Protein AF-0000000072198554 (afdb_homodimer)

Solvent-accessible surface area (backbone atoms only — not comparable to full-atom values): 17590 Å² total; per-residue (Å²): 125,92,68,64,49,75,44,71,66,51,82,86,45,46,72,55,47,51,58,49,47,41,54,51,32,40,54,49,17,73,74,37,59,92,51,30,34,48,41,68,55,38,54,50,49,40,59,76,67,45,48,72,58,34,51,72,70,73,65,26,51,45,38,30,30,34,38,89,95,39,61,43,30,40,35,33,30,36,72,46,78,43,72,53,88,56,28,63,75,42,58,28,26,34,51,74,48,75,48,57,39,80,92,54,57,94,69,56,55,66,59,53,50,48,54,51,49,50,51,55,43,39,75,73,67,31,43,32,38,31,38,72,42,52,60,83,38,57,66,60,51,52,54,42,41,75,73,58,32,41,71,50,33,34,34,30,38,28,76,50,75,133,125,92,68,65,50,76,44,70,65,52,81,87,46,44,72,54,46,52,58,50,48,41,55,54,31,41,55,49,16,73,74,36,61,93,53,30,34,47,42,68,54,39,56,51,49,39,59,76,67,45,48,73,59,33,52,71,69,75,64,26,50,44,38,30,29,33,40,91,97,39,62,44,28,41,35,32,30,35,70,46,78,43,73,52,86,55,28,64,74,43,58,29,26,33,49,73,47,74,46,55,39,79,93,54,57,94,68,56,53,66,58,53,50,50,53,52,50,51,52,55,43,40,74,73,68,29,43,32,40,31,37,72,41,51,59,85,40,56,67,59,52,52,52,40,42,75,73,57,32,42,71,50,34,34,34,29,38,28,76,50,75,133

pLDDT: mean 95.26, std 6.45, range [51.09, 98.81]

Secondary structure (DSSP, 8-state):
----EEEE--GGGHHHHHHHHHHHHHHHHHH-TTTSPPHHHHHHHHHHTTTGGGGTSSSSEEEEEEETTEEEEEEEEEEEEE--SSS--EEEEEEEEEEE-GGGTTSSHHHHHHHHHHHHHHTTT-SEEEEEEETT-HHHHHHHHHTT-EEEEEEEEEE---/----EEEE--GGGHHHHHHHHHHHHHHHHHH-TTTSPPHHHHHHHHHHTTHHHHTTSSSSEEEEEEETTEEEEEEEEEEEEE--SSS--EEEEEEEEEEE-GGGTTSSHHHHHHHHHHHHHHTTT-SEEEEEEETT-HHHHHHHHHTT-EEEEEEEEEE---

Foldseek 3Di:
DQDKDKDQDDPVCVVLVLVQVLVVQCVVCVVPVVPGDHSVVVVVVCVVVVVVVCCPPVAKPKMFIDGDPHTFKIWIKGWDWDDDPVDHTFIAMETDDIGGHPVCPPVCRRVVRVVVVVVVVVVVPHPYYYYDDDPSCPVVVVVVVVVPDDDDDDDDDDDDDD/DQDKDKDQDDPVCVVLVLVQVLVVQCVVCVVPVVPGDHSVVVVVVCVVVVVVVCCPPVAKPKMFIDGDNHTFKIWIKGWDWDDDPVDHTFIAMETDDIGGHPVCPPVCRRVVRVVVVVVVVVVVPHPYYYYDDDPSCPVVVVVVVVVPDDDDDDDDDDDDDD

Nearest PDB structures (foldseek):
  4f0y-assembly1_B  TM=8.211E-01  e=1.856E-08  Acinetobacter haemolyticus
  1s60-assembly1_A-2  TM=7.809E-01  e=9.882E-09  Salmonella enterica subsp. enterica serovar Enteritidis
  2vbq-assembly1_A  TM=7.704E-01  e=1.272E-08  Salmonella enterica
  1s5k-assembly1_B  TM=8.282E-01  e=1.487E-07  Salmonella enterica subsp. enterica serovar Enteritidis
  3t90-assembly1_A-2  TM=7.508E-01  e=6.150E-08  Arabi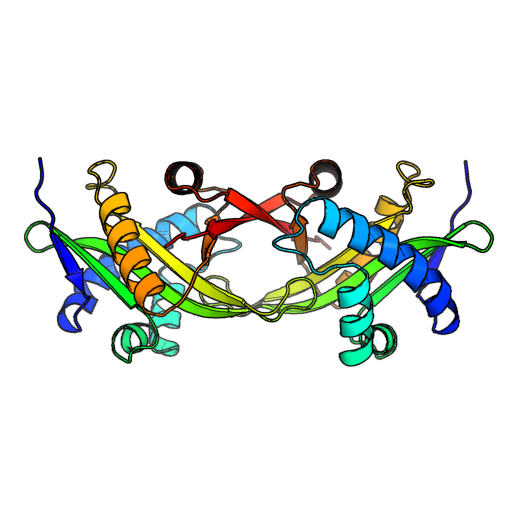dopsis thaliana

Radius of gyration: 22.06 Å; Cα contacts (8 Å, |Δi|>4): 572; chains: 2; bounding box: 47×70×51 Å

Organism: NCBI:txid1219067

Structure (mmCIF, N/CA/C/O backbone):
data_AF-0000000072198554-model_v1
#
loop_
_entity.id
_entity.type
_entity.pdbx_description
1 polymer Acetyltransferase
#
loop_
_atom_site.group_PDB
_atom_site.id
_atom_site.type_symbol
_atom_site.label_atom_id
_atom_site.label_alt_id
_atom_site.label_comp_id
_atom_site.label_asym_id
_atom_site.label_entity_id
_atom_site.label_seq_id
_atom_site.pdbx_PDB_ins_code
_atom_site.Cartn_x
_atom_site.Cartn_y
_atom_site.Cartn_z
_atom_site.occupancy
_atom_site.B_iso_or_equiv
_atom_site.auth_seq_id
_atom_site.auth_comp_id
_atom_site.auth_asym_id
_atom_site.auth_atom_id
_atom_site.pdbx_PDB_model_num
ATOM 1 N N . MET A 1 1 ? 4.523 38.469 -0.147 1 51.09 1 MET A N 1
ATOM 2 C CA . MET A 1 1 ? 4.492 37 -0.049 1 51.09 1 MET A CA 1
ATOM 3 C C . MET A 1 1 ? 4.16 36.562 1.371 1 51.09 1 MET A C 1
ATOM 5 O O . MET A 1 1 ? 4.633 37.156 2.34 1 51.09 1 MET A O 1
ATOM 9 N N . GLN A 1 2 ? 2.908 36 1.538 1 63.41 2 GLN A N 1
ATOM 10 C CA . GLN A 1 2 ? 2.541 35.75 2.928 1 63.41 2 GLN A CA 1
ATOM 11 C C . GLN A 1 2 ? 3.623 34.938 3.648 1 63.41 2 GLN A C 1
ATOM 13 O O . GLN A 1 2 ? 4.195 34 3.082 1 63.41 2 GLN A O 1
ATOM 18 N N . GLN A 1 3 ? 4.027 35.469 4.715 1 87.88 3 GLN A N 1
ATOM 19 C CA . GLN A 1 3 ? 5.156 34.969 5.477 1 87.88 3 GLN A CA 1
ATOM 20 C C . GLN A 1 3 ? 4.73 33.781 6.348 1 87.88 3 GLN A C 1
ATOM 22 O O . GLN A 1 3 ? 3.652 33.781 6.941 1 87.88 3 GLN A O 1
ATOM 27 N N . PHE A 1 4 ? 5.148 32.688 6.203 1 95.12 4 PHE A N 1
ATOM 28 C CA . PHE A 1 4 ? 4.953 31.562 7.102 1 95.12 4 PHE A CA 1
ATOM 29 C C . PHE A 1 4 ? 6.277 31.109 7.715 1 95.12 4 PHE A C 1
ATOM 31 O O . PHE A 1 4 ? 7.348 31.469 7.223 1 95.12 4 PHE A O 1
ATOM 38 N N . HIS A 1 5 ? 6.168 30.547 8.891 1 96.12 5 HIS A N 1
ATOM 39 C CA . HIS A 1 5 ? 7.34 29.906 9.5 1 96.12 5 HIS A CA 1
ATOM 40 C C . HIS A 1 5 ? 7.043 28.469 9.898 1 96.12 5 HIS A C 1
ATOM 42 O O . HIS A 1 5 ? 5.906 28.141 10.242 1 96.12 5 HIS A O 1
ATOM 48 N N . ILE A 1 6 ? 8.039 27.609 9.789 1 97.81 6 ILE A N 1
ATOM 49 C CA . ILE A 1 6 ? 7.906 26.188 10.117 1 97.81 6 ILE A CA 1
ATOM 50 C C . ILE A 1 6 ? 8.547 25.906 11.477 1 97.81 6 ILE A C 1
ATOM 52 O O . ILE A 1 6 ? 9.664 26.359 11.742 1 97.81 6 ILE A O 1
ATOM 56 N N . ARG A 1 7 ? 7.863 25.172 12.273 1 97.38 7 ARG A N 1
ATOM 57 C CA . ARG A 1 7 ? 8.43 24.75 13.555 1 97.38 7 ARG A CA 1
ATOM 58 C C . ARG A 1 7 ? 7.832 23.438 14.016 1 97.38 7 ARG A C 1
ATOM 60 O O . ARG A 1 7 ? 6.875 22.938 13.422 1 97.38 7 ARG A O 1
ATOM 67 N N . ARG A 1 8 ? 8.398 22.906 15.086 1 97.19 8 ARG A N 1
ATOM 68 C CA . ARG A 1 8 ? 7.863 21.688 15.695 1 97.19 8 ARG A CA 1
ATOM 69 C C . ARG A 1 8 ? 6.496 21.938 16.328 1 97.19 8 ARG A C 1
ATOM 71 O O . ARG A 1 8 ? 6.246 23.016 16.875 1 97.19 8 ARG A O 1
ATOM 78 N N . LEU A 1 9 ? 5.684 21 16.219 1 97.44 9 LEU A N 1
ATOM 79 C CA . LEU A 1 9 ? 4.363 21.016 16.844 1 97.44 9 LEU A CA 1
ATOM 80 C C . LEU A 1 9 ? 4.484 21.016 18.359 1 97.44 9 LEU A C 1
ATOM 82 O O . LEU A 1 9 ? 5.316 20.297 18.922 1 97.44 9 LEU A O 1
ATOM 86 N N . ARG A 1 10 ? 3.689 21.875 19.031 1 96.06 10 ARG A N 1
ATOM 87 C CA . ARG A 1 10 ? 3.564 21.891 20.484 1 96.06 10 ARG A CA 1
ATOM 88 C C . ARG A 1 10 ? 2.16 21.484 20.922 1 96.06 10 ARG A C 1
ATOM 90 O O . ARG A 1 10 ? 1.223 21.516 20.125 1 96.06 10 ARG A O 1
ATOM 97 N N . GLU A 1 11 ? 2.055 21.094 22.188 1 96.56 11 GLU A N 1
ATOM 98 C CA . GLU A 1 11 ? 0.762 20.656 22.703 1 96.56 11 GLU A CA 1
ATOM 99 C C . GLU A 1 11 ? -0.302 21.734 22.531 1 96.56 11 GLU A C 1
ATOM 101 O O . GLU A 1 11 ? -1.457 21.438 22.219 1 96.56 11 GLU A O 1
ATOM 106 N N . GLU A 1 12 ? 0.054 22.953 22.703 1 96.19 12 GLU A N 1
ATOM 107 C CA . GLU A 1 12 ? -0.882 24.062 22.641 1 96.19 12 GLU A CA 1
ATOM 108 C C . GLU A 1 12 ? -1.403 24.281 21.234 1 96.19 12 GLU A C 1
ATOM 110 O O . GLU A 1 12 ? -2.385 25 21.031 1 96.19 12 GLU A O 1
ATOM 115 N N . ASP A 1 13 ? -0.763 23.672 20.25 1 97.31 13 ASP A N 1
ATOM 116 C CA . ASP A 1 13 ? -1.139 23.844 18.844 1 97.31 13 ASP A CA 1
ATOM 117 C C . ASP A 1 13 ? -2.281 22.906 18.469 1 97.31 13 ASP A C 1
ATOM 119 O O . ASP A 1 13 ? -2.9 23.078 17.406 1 97.31 13 ASP A O 1
ATOM 123 N N . ILE A 1 14 ? -2.623 21.969 19.297 1 97.31 14 ILE A N 1
ATOM 124 C CA . ILE A 1 14 ? -3.447 20.828 18.922 1 97.31 14 ILE A CA 1
ATOM 125 C C . ILE A 1 14 ? -4.848 21.297 18.547 1 97.31 14 ILE A C 1
ATOM 127 O O . ILE A 1 14 ? -5.41 20.859 17.531 1 97.31 14 ILE A O 1
ATOM 131 N N . PRO A 1 15 ? -5.41 22.266 19.297 1 96.31 15 PRO A N 1
ATOM 132 C CA . PRO A 1 15 ? -6.754 22.688 18.906 1 96.31 15 PRO A CA 1
ATOM 133 C C . PRO A 1 15 ? -6.801 23.281 17.5 1 96.31 15 PRO A C 1
ATOM 135 O O . PRO A 1 15 ? -7.73 23 16.734 1 96.31 15 PRO A O 1
ATOM 138 N N . LEU A 1 16 ? -5.855 24.078 17.141 1 96.94 16 LEU A N 1
ATOM 139 C CA . LEU A 1 16 ? -5.812 24.672 15.805 1 96.94 16 LEU A CA 1
ATOM 140 C C . LEU A 1 16 ? -5.469 23.609 14.758 1 96.94 16 LEU A C 1
ATOM 142 O O . LEU A 1 16 ? -5.969 23.672 13.633 1 96.94 16 LEU A O 1
ATOM 146 N N . LEU A 1 17 ? -4.613 22.672 15.109 1 97.88 17 LEU A N 1
ATOM 147 C CA . LEU A 1 17 ? -4.266 21.594 14.195 1 97.88 17 LEU A CA 1
ATOM 148 C C . LEU A 1 17 ? -5.496 20.766 13.836 1 97.88 17 LEU A C 1
ATOM 150 O O . LEU A 1 17 ? -5.676 20.391 12.672 1 97.88 17 LEU A O 1
ATOM 154 N N . LYS A 1 18 ? -6.324 20.516 14.836 1 97.38 18 LYS A N 1
ATOM 155 C CA . LYS A 1 18 ? -7.523 19.719 14.617 1 97.38 18 LYS A CA 1
ATOM 156 C C . LYS A 1 18 ? -8.406 20.328 13.539 1 97.38 18 LYS A C 1
ATOM 158 O O . LYS A 1 18 ? -9.008 19.609 12.734 1 97.38 18 LYS A O 1
ATOM 163 N N . LEU A 1 19 ? -8.438 21.609 13.484 1 96.31 19 LEU A N 1
ATOM 164 C CA . LEU A 1 19 ? -9.234 22.297 12.461 1 96.31 19 LEU A CA 1
ATOM 165 C C . LEU A 1 19 ? -8.672 22.016 11.07 1 96.31 19 LEU A C 1
ATOM 167 O O . LEU A 1 19 ? -9.43 21.781 10.125 1 96.31 19 LEU A O 1
ATOM 171 N N . LEU A 1 20 ? -7.422 22.078 10.945 1 97.81 20 LEU A N 1
ATOM 172 C CA . LEU A 1 20 ? -6.766 21.797 9.672 1 97.81 20 LEU A CA 1
ATOM 173 C C . LEU A 1 20 ? -6.953 20.344 9.258 1 97.81 20 LEU A C 1
ATOM 175 O O . LEU A 1 20 ? -7.164 20.047 8.078 1 97.81 20 LEU A O 1
ATOM 179 N N . LEU A 1 21 ? -6.926 19.422 10.211 1 97.88 21 LEU A N 1
ATOM 180 C CA . LEU A 1 21 ? -7.074 18 9.93 1 97.88 21 LEU A CA 1
ATOM 181 C C . LEU A 1 21 ? -8.484 17.688 9.445 1 97.88 21 LEU A C 1
ATOM 183 O O . LEU A 1 21 ? -8.68 16.766 8.648 1 97.88 21 LEU A O 1
ATOM 187 N N . VAL A 1 22 ? -9.43 18.484 9.891 1 97.5 22 VAL A N 1
ATOM 188 C CA . VAL A 1 22 ? -10.797 18.328 9.398 1 97.5 22 VAL A CA 1
ATOM 189 C C . VAL A 1 22 ? -10.844 18.594 7.898 1 97.5 22 VAL A C 1
ATOM 191 O O . VAL A 1 22 ? -11.539 17.906 7.156 1 97.5 22 VAL A O 1
ATOM 194 N N . GLU A 1 23 ? -10.102 19.562 7.477 1 96.81 23 GLU A N 1
ATOM 195 C CA . GLU A 1 23 ? -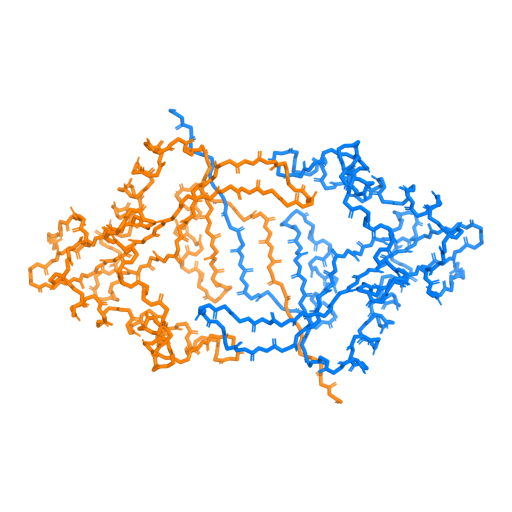10.031 19.859 6.047 1 96.81 23 GLU A CA 1
ATOM 196 C C . GLU A 1 23 ? -9.445 18.672 5.27 1 96.81 23 GLU A C 1
ATOM 198 O O . GLU A 1 23 ? -9.977 18.297 4.227 1 96.81 23 GLU A O 1
ATOM 203 N N . LEU A 1 24 ? -8.391 18.141 5.773 1 97.19 24 LEU A N 1
ATOM 204 C CA . LEU A 1 24 ? -7.738 16.984 5.152 1 97.19 24 LEU A CA 1
ATOM 205 C C . LEU A 1 24 ? -8.695 15.805 5.07 1 97.19 24 LEU A C 1
ATOM 207 O O . LEU A 1 24 ? -8.883 15.227 3.996 1 97.19 24 LEU A O 1
ATOM 211 N N . ASP A 1 25 ? -9.297 15.5 6.195 1 97.88 25 ASP A N 1
ATOM 212 C CA . ASP A 1 25 ? -10.203 14.352 6.293 1 97.88 25 ASP A CA 1
ATOM 213 C C . ASP A 1 25 ? -11.422 14.531 5.391 1 97.88 25 ASP A C 1
ATOM 215 O O . ASP A 1 25 ? -11.891 13.578 4.777 1 97.88 25 ASP A O 1
ATOM 219 N N . THR A 1 26 ? -11.914 15.766 5.328 1 97.81 26 THR A N 1
ATOM 220 C CA . THR A 1 26 ? -13.078 16.062 4.5 1 97.81 26 THR A CA 1
ATOM 221 C C . THR A 1 26 ? -12.766 15.844 3.025 1 97.81 26 THR A C 1
ATOM 223 O O . THR A 1 26 ? -13.555 15.227 2.305 1 97.81 26 THR A O 1
ATOM 226 N N . SER A 1 27 ? -11.656 16.328 2.615 1 96.5 27 SER A N 1
ATOM 227 C CA . SER A 1 27 ? -11.266 16.172 1.22 1 96.5 27 SER A CA 1
ATOM 228 C C . SER A 1 27 ? -11.117 14.695 0.857 1 96.5 27 SER A C 1
ATOM 230 O O . SER A 1 27 ? -11.562 14.266 -0.208 1 96.5 27 SER A O 1
ATOM 232 N N . HIS A 1 28 ? -10.5 13.875 1.706 1 97.38 28 HIS A N 1
ATOM 233 C CA . HIS A 1 28 ? -10.336 12.438 1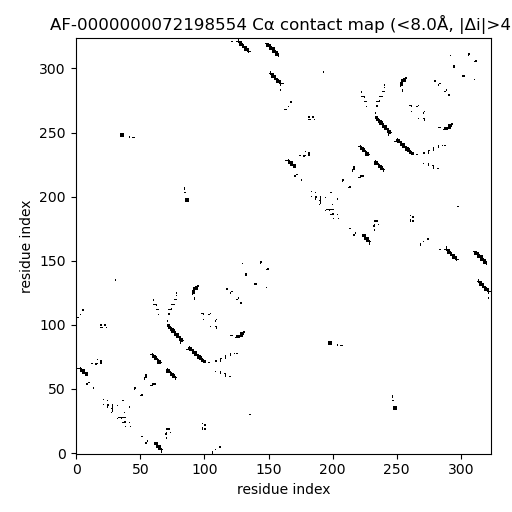.482 1 97.38 28 HIS A CA 1
ATOM 234 C C . HIS A 1 28 ? -11.688 11.742 1.408 1 97.38 28 HIS A C 1
ATOM 236 O O . HIS A 1 28 ? -11.945 10.977 0.477 1 97.38 28 HIS A O 1
ATOM 242 N N . TYR A 1 29 ? -12.523 12.039 2.367 1 97.5 29 TYR A N 1
ATOM 243 C CA . TYR A 1 29 ? -13.828 11.391 2.461 1 97.5 29 TYR A CA 1
ATOM 244 C C . TYR A 1 29 ? -14.695 11.734 1.258 1 97.5 29 TYR A C 1
ATOM 246 O O . TYR A 1 29 ? -15.367 10.859 0.701 1 97.5 29 TYR A O 1
ATOM 254 N N . GLN A 1 30 ? -14.688 13.023 0.888 1 97.5 30 GLN A N 1
ATOM 255 C CA . GLN A 1 30 ? -15.484 13.453 -0.257 1 97.5 30 GLN A CA 1
ATOM 256 C C . GLN A 1 30 ? -15.016 12.773 -1.539 1 97.5 30 GLN A C 1
ATOM 258 O O . GLN A 1 30 ? -15.828 12.422 -2.395 1 97.5 30 GLN A O 1
ATOM 263 N N . ALA A 1 31 ? -13.781 12.578 -1.657 1 96.88 31 ALA A N 1
ATOM 264 C CA . ALA A 1 31 ? -13.219 11.977 -2.867 1 96.88 31 ALA A CA 1
ATOM 265 C C . ALA A 1 31 ? -13.5 10.477 -2.912 1 96.88 31 ALA A C 1
ATOM 267 O O . ALA A 1 31 ? -13.758 9.922 -3.98 1 96.88 31 ALA A O 1
ATOM 268 N N . GLU A 1 32 ? -13.391 9.758 -1.736 1 96.06 32 GLU A N 1
ATOM 269 C CA . GLU A 1 32 ? -13.555 8.312 -1.672 1 96.06 32 GLU A CA 1
ATOM 270 C C . GLU A 1 32 ? -14.281 7.891 -0.399 1 96.06 32 GLU A C 1
ATOM 272 O O . GLU A 1 32 ? -13.68 7.285 0.494 1 96.06 32 GLU A O 1
ATOM 277 N N . PRO A 1 33 ? -15.578 8.094 -0.315 1 94.44 33 PRO A N 1
ATOM 278 C CA . PRO A 1 33 ? -16.312 7.867 0.931 1 94.44 33 PRO A CA 1
ATOM 279 C C . PRO A 1 33 ? -16.391 6.387 1.302 1 94.44 33 PRO A C 1
ATOM 281 O O . PRO A 1 33 ? -16.641 6.051 2.461 1 94.44 33 PRO A O 1
ATOM 284 N N . ASP A 1 34 ? -16.203 5.492 0.277 1 89.56 34 ASP A N 1
ATOM 285 C CA . ASP A 1 34 ? -16.281 4.062 0.559 1 89.56 34 ASP A CA 1
ATOM 286 C C . ASP A 1 34 ? -14.961 3.541 1.127 1 89.56 34 ASP A C 1
ATOM 288 O O . ASP A 1 34 ? -14.883 2.404 1.597 1 89.56 34 ASP A O 1
ATOM 292 N N . PHE A 1 35 ? -13.945 4.375 1.086 1 92.69 35 PHE A N 1
ATOM 293 C CA . PHE A 1 35 ? -12.617 3.943 1.521 1 92.69 35 PHE A CA 1
ATOM 294 C C . PHE A 1 35 ? -12.188 4.699 2.771 1 92.69 35 PHE A C 1
ATOM 296 O O . PHE A 1 35 ? -11.703 4.098 3.73 1 92.69 35 PHE A O 1
ATOM 303 N N . TYR A 1 36 ? -12.391 5.953 2.826 1 95.75 36 TYR A N 1
ATOM 304 C CA . TYR A 1 36 ? -11.93 6.789 3.926 1 95.75 36 TYR A CA 1
ATOM 305 C C . TYR A 1 36 ? -13.023 6.977 4.969 1 95.75 36 TYR A C 1
ATOM 307 O O . TYR A 1 36 ? -14.195 7.133 4.625 1 95.75 36 TYR A O 1
ATOM 315 N N . ARG A 1 37 ? -12.602 7.117 6.199 1 96.38 37 ARG A N 1
ATOM 316 C CA . ARG A 1 37 ? -13.484 7.488 7.297 1 96.38 37 ARG A CA 1
ATOM 317 C C . ARG A 1 37 ? -13.969 8.93 7.148 1 96.38 37 ARG A C 1
ATOM 319 O O . ARG A 1 37 ? -13.25 9.781 6.621 1 96.38 37 ARG A O 1
ATOM 326 N N . SER A 1 38 ? -15.188 9.156 7.672 1 97.12 38 SER A N 1
ATOM 327 C CA . SER A 1 38 ? -15.664 10.531 7.746 1 97.12 38 SER A CA 1
ATOM 328 C C . SER A 1 38 ? -14.805 11.367 8.688 1 97.12 38 SER A C 1
ATOM 330 O O . SER A 1 38 ? -14.102 10.82 9.539 1 97.12 38 SER A O 1
ATOM 332 N N . PRO A 1 39 ? -14.867 12.727 8.531 1 97.69 39 PRO A N 1
ATOM 333 C CA . PRO A 1 39 ? -14.117 13.578 9.453 1 97.69 39 PRO A CA 1
ATOM 334 C C . PRO A 1 39 ? -14.469 13.32 10.914 1 97.69 39 PRO A C 1
ATOM 336 O O . PRO A 1 39 ? -13.594 13.352 11.781 1 97.69 39 PRO A O 1
ATOM 339 N N . GLN A 1 40 ? -15.727 13.078 11.156 1 97.5 40 GLN A N 1
ATOM 340 C CA . GLN A 1 40 ? -16.156 12.781 12.516 1 97.5 40 GLN A CA 1
ATOM 341 C C . GLN A 1 40 ? -15.516 11.484 13.023 1 97.5 40 GLN A C 1
ATOM 343 O O . GLN A 1 40 ? -15 11.438 14.141 1 97.5 40 GLN A O 1
ATOM 348 N N . GLU A 1 41 ? -15.57 10.445 12.227 1 96.81 41 GLU A N 1
ATOM 349 C CA . GLU A 1 41 ? -14.969 9.164 12.602 1 96.81 41 GLU A CA 1
ATOM 350 C C . GLU A 1 41 ? -13.461 9.305 12.797 1 96.81 41 GLU A C 1
ATOM 352 O O . GLU A 1 41 ? -12.883 8.68 13.688 1 96.81 41 GLU A O 1
ATOM 357 N N . MET A 1 42 ? -12.82 10.086 11.953 1 97.69 42 MET A N 1
ATOM 358 C CA . MET A 1 42 ? -11.383 10.305 12.062 1 97.69 42 MET A CA 1
ATOM 359 C C . MET A 1 42 ? -11.039 10.984 13.391 1 97.69 42 MET A C 1
ATOM 361 O O . MET A 1 42 ? -10.07 10.609 14.047 1 97.69 42 MET A O 1
ATOM 365 N N . ALA A 1 43 ? -11.812 12.016 13.727 1 97.19 43 ALA A N 1
ATOM 366 C CA . ALA A 1 43 ? -11.602 12.695 15 1 97.19 43 ALA A CA 1
ATOM 367 C C . ALA A 1 43 ? -11.703 11.711 16.156 1 97.19 43 ALA A C 1
ATOM 369 O O . ALA A 1 43 ? -10.875 11.734 17.078 1 97.19 43 ALA A O 1
ATOM 370 N N . GLU A 1 44 ? -12.656 10.812 16.078 1 96.12 44 GLU A N 1
ATOM 371 C CA . GLU A 1 44 ? -12.883 9.828 17.141 1 96.12 44 GLU A CA 1
ATOM 372 C C . GLU A 1 44 ? -11.719 8.836 17.219 1 96.12 44 GLU A C 1
ATOM 374 O O . GLU A 1 44 ? -11.266 8.508 18.312 1 96.12 44 GLU A O 1
ATOM 379 N N . ILE A 1 45 ? -11.258 8.383 16.109 1 95.62 45 ILE A N 1
ATOM 380 C CA . ILE A 1 45 ? -10.195 7.387 16.094 1 95.62 45 ILE A CA 1
ATOM 381 C C . ILE A 1 45 ? -8.883 8.016 16.562 1 95.62 45 ILE A C 1
ATOM 383 O O . ILE A 1 45 ? -8.086 7.375 17.25 1 95.62 45 ILE A O 1
ATOM 387 N N . ARG A 1 46 ? -8.602 9.266 16.156 1 96.19 46 ARG A N 1
ATOM 388 C CA . ARG A 1 46 ? -7.395 9.945 16.609 1 96.19 46 ARG A CA 1
ATOM 389 C C . ARG A 1 46 ? -7.379 10.078 18.125 1 96.19 46 ARG A C 1
ATOM 391 O O . ARG A 1 46 ? -6.336 9.922 18.766 1 96.19 46 ARG A O 1
ATOM 398 N N . ASP A 1 47 ? -8.539 10.383 18.672 1 95.19 47 ASP A N 1
ATOM 399 C CA . ASP A 1 47 ? -8.648 10.508 20.125 1 95.19 47 ASP A CA 1
ATOM 400 C C . ASP A 1 47 ? -8.492 9.141 20.797 1 95.19 47 ASP A C 1
ATOM 402 O O . ASP A 1 47 ? -7.707 8.992 21.734 1 95.19 47 ASP A O 1
ATOM 406 N N . SER A 1 48 ? -9.203 8.148 20.312 1 94.88 48 SER A N 1
ATOM 407 C CA . SER A 1 48 ? -9.234 6.832 20.938 1 94.88 48 SER A CA 1
ATOM 408 C C . SER A 1 48 ? -7.871 6.148 20.859 1 94.88 48 SER A C 1
ATOM 410 O O . SER A 1 48 ? -7.492 5.387 21.75 1 94.88 48 SER A O 1
ATOM 412 N N . ARG A 1 49 ? -7.105 6.426 19.875 1 94.06 49 ARG A N 1
ATOM 413 C CA . ARG A 1 49 ? -5.805 5.789 19.688 1 94.06 49 ARG A CA 1
ATOM 414 C C . ARG A 1 49 ? -4.68 6.695 20.188 1 94.06 49 ARG A C 1
ATOM 416 O O . ARG A 1 49 ? -3.5 6.402 19.969 1 94.06 49 ARG A O 1
ATOM 423 N N . ASN A 1 50 ? -4.957 7.816 20.75 1 95.25 50 ASN A N 1
ATOM 424 C CA . ASN A 1 50 ? -4.016 8.766 21.344 1 95.25 50 ASN A CA 1
ATOM 425 C C . ASN A 1 50 ? -2.965 9.211 20.344 1 95.25 50 ASN A C 1
ATOM 427 O O . ASN A 1 50 ? -1.771 9.227 20.641 1 95.25 50 ASN A O 1
ATOM 431 N N . ILE A 1 51 ? -3.445 9.516 19.172 1 94.94 51 ILE A N 1
ATOM 432 C CA . ILE A 1 51 ? -2.533 9.852 18.078 1 94.94 51 ILE A CA 1
ATOM 433 C C . ILE A 1 51 ? -1.769 11.125 18.422 1 94.94 51 ILE A C 1
ATOM 435 O O . ILE A 1 51 ? -0.563 11.219 18.172 1 94.94 51 ILE A O 1
ATOM 439 N N . PHE A 1 52 ? -2.391 12.102 18.984 1 96.62 52 PHE A N 1
ATOM 440 C CA . PHE A 1 52 ? -1.764 13.398 19.25 1 96.62 52 PHE A CA 1
ATOM 441 C C . PHE A 1 52 ? -0.654 13.258 20.281 1 96.62 52 PHE A C 1
ATOM 443 O O . PHE A 1 52 ? 0.354 13.969 20.219 1 96.62 52 PHE A O 1
ATOM 450 N N . GLU A 1 53 ? -0.771 12.367 21.188 1 96.38 53 GLU A N 1
ATOM 451 C CA . GLU A 1 53 ? 0.267 12.133 22.188 1 96.38 53 GLU A CA 1
ATOM 452 C C . GLU A 1 53 ? 1.544 11.602 21.547 1 96.38 53 GLU A C 1
ATOM 454 O O . GLU A 1 53 ? 2.646 11.852 22.031 1 96.38 53 GLU A O 1
ATOM 459 N N . LYS A 1 54 ? 1.402 10.93 20.453 1 96.25 54 LYS A N 1
ATOM 460 C CA . LYS A 1 54 ? 2.531 10.312 19.75 1 96.25 54 LYS A CA 1
ATOM 461 C C . LYS A 1 54 ? 3.418 11.367 19.109 1 96.25 54 LYS A C 1
ATOM 463 O O . LYS A 1 54 ? 4.57 11.094 18.766 1 96.25 54 LYS A O 1
ATOM 468 N N . TYR A 1 55 ? 2.863 12.539 18.922 1 96.44 55 TYR A N 1
ATOM 469 C CA . TYR A 1 55 ? 3.654 13.625 18.344 1 96.44 55 TYR A CA 1
ATOM 470 C C . TYR A 1 55 ? 4.668 14.141 19.359 1 96.44 55 TYR A C 1
ATOM 472 O O . TYR A 1 55 ? 5.602 14.867 19 1 96.44 55 TYR A O 1
ATOM 480 N N . PHE A 1 56 ? 4.492 13.758 20.609 1 96.12 56 PHE A N 1
ATOM 481 C CA . PHE A 1 56 ? 5.281 14.398 21.641 1 96.12 56 PHE A CA 1
ATOM 482 C C . PHE A 1 56 ? 6.137 13.383 22.391 1 96.12 56 PHE A C 1
ATOM 484 O O . PHE A 1 56 ? 6.977 13.75 23.203 1 96.12 56 PHE A O 1
ATOM 491 N N . ASP A 1 57 ? 5.961 12.172 22.094 1 94.56 57 ASP A N 1
ATOM 492 C CA . ASP A 1 57 ? 6.699 11.156 22.844 1 94.56 57 ASP A CA 1
ATOM 493 C C . ASP A 1 57 ? 7.855 10.602 22.016 1 94.56 57 ASP A C 1
ATOM 495 O O . ASP A 1 57 ? 8.484 9.609 22.406 1 94.56 57 ASP A O 1
ATOM 499 N N . GLY A 1 58 ? 8.125 11.18 20.891 1 91.06 58 GLY A N 1
ATOM 500 C CA . GLY A 1 58 ? 9.25 10.766 20.062 1 91.06 58 GLY A CA 1
ATOM 501 C C . GLY A 1 58 ? 8.883 9.719 19.031 1 91.06 58 GLY A C 1
ATOM 502 O O . GLY A 1 58 ? 9.695 9.375 18.172 1 91.06 58 GLY A O 1
ATOM 503 N N . SER A 1 59 ? 7.684 9.242 19.016 1 94.12 59 SER A N 1
ATOM 504 C CA . SER A 1 59 ? 7.246 8.188 18.109 1 94.12 59 SER A CA 1
ATOM 505 C C . SER A 1 59 ? 6.996 8.734 16.719 1 94.12 59 SER A C 1
ATOM 507 O O . SER A 1 59 ? 7.207 8.031 15.727 1 94.12 59 SER A O 1
ATOM 509 N N . ILE A 1 60 ? 6.516 9.898 16.688 1 96.88 60 ILE A N 1
ATOM 510 C CA . ILE A 1 60 ? 6.176 10.516 15.414 1 96.88 60 ILE A CA 1
ATOM 511 C C . ILE A 1 60 ? 6.789 11.906 15.336 1 96.88 60 ILE A C 1
ATOM 513 O O . ILE A 1 60 ? 6.691 12.695 16.281 1 96.88 60 ILE A O 1
ATOM 517 N N . THR A 1 61 ? 7.453 12.172 14.281 1 97.06 61 THR A N 1
ATOM 518 C CA . THR A 1 61 ? 7.969 13.508 13.992 1 97.06 61 THR A CA 1
ATOM 519 C C . THR A 1 61 ? 6.883 14.383 13.375 1 97.06 61 THR A C 1
ATOM 521 O O . THR A 1 61 ? 6.184 13.961 12.453 1 97.06 61 THR A O 1
ATOM 524 N N . ALA A 1 62 ? 6.711 15.586 13.883 1 98.38 62 ALA A N 1
ATOM 525 C CA . ALA A 1 62 ? 5.645 16.453 13.391 1 98.38 62 ALA A CA 1
ATOM 526 C C . ALA A 1 62 ? 6.09 17.906 13.344 1 98.38 62 ALA A C 1
ATOM 528 O O . ALA A 1 62 ? 6.738 18.391 14.273 1 98.38 62 ALA A O 1
ATOM 529 N N . PHE A 1 63 ? 5.773 18.594 12.234 1 98.5 63 PHE A N 1
ATOM 530 C CA . PHE A 1 63 ? 6.016 20.016 12.047 1 98.5 63 PHE A CA 1
ATOM 531 C C . PHE A 1 63 ? 4.754 20.734 11.578 1 98.5 63 PHE A C 1
ATOM 533 O O . PHE A 1 63 ? 3.893 20.125 10.945 1 98.5 63 PHE A O 1
ATOM 540 N N . ILE A 1 64 ? 4.668 22.031 11.906 1 98.62 64 ILE A N 1
ATOM 541 C CA . ILE A 1 64 ? 3.564 22.859 11.438 1 98.62 64 ILE A CA 1
ATOM 542 C C . ILE A 1 64 ? 4.113 24.125 10.758 1 98.62 64 ILE A C 1
ATOM 544 O O . ILE A 1 64 ? 5.238 24.531 11.031 1 98.62 64 ILE A O 1
ATOM 548 N N . ALA A 1 65 ? 3.354 24.594 9.812 1 98.5 65 ALA A N 1
ATOM 549 C CA . ALA A 1 65 ? 3.533 25.938 9.258 1 98.5 65 ALA A CA 1
ATOM 550 C C . ALA A 1 65 ? 2.551 26.922 9.875 1 98.5 65 ALA A C 1
ATOM 552 O O . ALA A 1 65 ? 1.341 26.688 9.883 1 98.5 65 ALA A O 1
ATOM 553 N N . CYS A 1 66 ? 3.115 28 10.359 1 97.25 66 CYS A N 1
ATOM 554 C CA . CYS A 1 66 ? 2.297 29.031 10.992 1 97.25 66 CYS A CA 1
ATOM 555 C C . CYS A 1 66 ? 2.299 30.312 10.172 1 97.25 66 CYS A C 1
ATOM 557 O O . CYS A 1 66 ? 3.342 30.734 9.664 1 97.25 66 CYS A O 1
ATOM 559 N N . SER A 1 67 ? 1.195 30.797 9.969 1 94.81 67 SER A N 1
ATOM 560 C CA . SER A 1 67 ? 0.987 32.125 9.383 1 94.81 67 SER A CA 1
ATOM 561 C C . SER A 1 67 ? 0.059 32.969 10.242 1 94.81 67 SER A C 1
ATOM 563 O O . SER A 1 67 ? -1.109 32.625 10.43 1 94.81 67 SER A O 1
ATOM 565 N N . ASN A 1 68 ? 0.661 34.094 10.75 1 87.25 68 ASN A N 1
ATOM 566 C CA . ASN A 1 68 ? -0.061 34.875 11.727 1 87.25 68 ASN A CA 1
ATOM 567 C C . ASN A 1 68 ? -0.502 34.031 12.922 1 87.25 68 ASN A C 1
ATOM 569 O O . ASN A 1 68 ? 0.323 33.406 13.57 1 87.25 68 ASN A O 1
ATOM 573 N N . ARG A 1 69 ? -1.705 33.812 13.312 1 85.44 69 ARG A N 1
ATOM 574 C CA . ARG A 1 69 ? -2.145 33.062 14.484 1 85.44 69 ARG A CA 1
ATOM 575 C C . ARG A 1 69 ? -2.803 31.75 14.07 1 85.44 69 ARG A C 1
ATOM 577 O O . ARG A 1 69 ? -3.416 31.078 14.898 1 85.44 69 ARG A O 1
ATOM 584 N N . ASN A 1 70 ? -2.432 31.438 12.82 1 93.75 70 ASN A N 1
ATOM 585 C CA . ASN A 1 70 ? -3.092 30.234 12.32 1 93.75 70 ASN A CA 1
ATOM 586 C C . ASN A 1 70 ? -2.08 29.156 11.953 1 93.75 70 ASN A C 1
ATOM 588 O O . ASN A 1 70 ? -0.925 29.453 11.648 1 93.75 70 ASN A O 1
ATOM 592 N N . ILE A 1 71 ? -2.494 27.938 12.086 1 97.75 71 ILE A N 1
ATOM 593 C CA . ILE A 1 71 ? -1.765 26.812 11.516 1 97.75 71 ILE A CA 1
ATOM 594 C C . ILE A 1 71 ? -2.252 26.562 10.086 1 97.75 71 ILE A C 1
ATOM 596 O O . ILE A 1 71 ? -3.42 26.234 9.875 1 97.75 71 ILE A O 1
ATOM 600 N N . VAL A 1 72 ? -1.343 26.688 9.148 1 98.06 72 VAL A N 1
ATOM 601 C CA . VAL A 1 72 ? -1.771 26.656 7.754 1 98.06 72 VAL A CA 1
ATOM 602 C C . VAL A 1 72 ? -1.137 25.453 7.051 1 98.06 72 VAL A C 1
ATOM 604 O O . VAL A 1 72 ? -1.393 25.219 5.867 1 98.06 72 VAL A O 1
ATOM 607 N N . GLY A 1 73 ? -0.35 24.688 7.723 1 98.69 73 GLY A N 1
ATOM 608 C CA . GLY A 1 73 ? 0.266 23.469 7.207 1 98.69 73 GLY A CA 1
ATOM 609 C C . GLY A 1 73 ? 0.695 22.5 8.297 1 98.69 73 GLY A C 1
ATOM 610 O O . GLY A 1 73 ? 0.951 22.922 9.43 1 98.69 73 GLY A O 1
ATOM 611 N N . PHE A 1 74 ? 0.717 21.297 7.953 1 98.81 74 PHE A N 1
ATOM 612 C CA . PHE A 1 74 ? 1.084 20.234 8.891 1 98.81 74 PHE A CA 1
ATOM 613 C C . PHE A 1 74 ? 1.698 19.062 8.148 1 98.81 74 PHE A C 1
ATOM 615 O O . PHE A 1 74 ? 1.283 18.734 7.035 1 98.81 74 PHE A O 1
ATOM 622 N N . ILE A 1 75 ? 2.719 18.438 8.75 1 98.81 75 ILE A N 1
ATOM 623 C CA . ILE A 1 75 ? 3.322 17.203 8.234 1 98.81 75 ILE A CA 1
ATOM 624 C C . ILE A 1 75 ? 3.766 16.312 9.391 1 98.81 75 ILE A C 1
ATOM 626 O O . ILE A 1 75 ? 4.172 16.812 10.445 1 98.81 75 ILE A O 1
ATOM 630 N N . SER A 1 76 ? 3.623 15.094 9.211 1 98.5 76 SER A N 1
ATOM 631 C CA . SER A 1 76 ? 4.145 14.141 10.18 1 98.5 76 SER A CA 1
ATOM 632 C C . SER A 1 76 ? 4.781 12.938 9.484 1 98.5 76 SER A C 1
ATOM 634 O O . SER A 1 76 ? 4.5 12.672 8.32 1 98.5 76 SER A O 1
ATOM 636 N N . GLY A 1 77 ? 5.656 12.281 10.117 1 98.25 77 GLY A N 1
ATOM 637 C CA . GLY A 1 77 ? 6.348 11.109 9.609 1 98.25 77 GLY A CA 1
ATOM 638 C C . GLY A 1 77 ? 6.895 10.211 10.703 1 98.25 77 GLY A C 1
ATOM 639 O O . GLY A 1 77 ? 6.953 10.617 11.867 1 98.25 77 GLY A O 1
ATOM 640 N N . THR A 1 78 ? 7.191 9.055 10.367 1 97.88 78 THR A N 1
ATOM 641 C CA . THR A 1 78 ? 7.727 8.055 11.281 1 97.88 78 THR A CA 1
ATOM 642 C C . THR A 1 78 ? 8.883 7.293 10.641 1 97.88 78 THR A C 1
ATOM 644 O O . THR A 1 78 ? 9.102 7.395 9.43 1 97.88 78 THR A O 1
ATOM 647 N N . THR A 1 79 ? 9.68 6.688 11.508 1 97.06 79 THR A N 1
ATOM 648 C CA . THR A 1 79 ? 10.656 5.703 11.047 1 97.06 79 THR A CA 1
ATOM 649 C C . THR A 1 79 ? 10.172 4.285 11.328 1 97.06 79 THR A C 1
ATOM 651 O O . THR A 1 79 ? 9.453 4.055 12.305 1 97.06 79 THR A O 1
ATOM 654 N N . ARG A 1 80 ? 10.5 3.465 10.477 1 94.44 80 ARG A N 1
ATOM 655 C CA . ARG A 1 80 ? 10.086 2.084 10.711 1 94.44 80 ARG A CA 1
ATOM 656 C C . ARG A 1 80 ? 11.062 1.106 10.055 1 94.44 80 ARG A C 1
ATOM 658 O O . ARG A 1 80 ? 11.75 1.455 9.094 1 94.44 80 ARG A O 1
ATOM 665 N N . GLU A 1 81 ? 11.078 -0.062 10.625 1 93.44 81 GLU A N 1
ATOM 666 C CA . GLU A 1 81 ? 11.781 -1.188 10.008 1 93.44 81 GLU A CA 1
ATOM 667 C C . GLU A 1 81 ? 10.867 -1.961 9.062 1 93.44 81 GLU A C 1
ATOM 669 O O . GLU A 1 81 ? 9.766 -2.363 9.453 1 93.44 81 GLU A O 1
ATOM 674 N N . VAL A 1 82 ? 11.32 -1.998 7.828 1 88.81 82 VAL A N 1
ATOM 675 C CA . VAL A 1 82 ? 10.594 -2.807 6.859 1 88.81 82 VAL A CA 1
ATOM 676 C C . VAL A 1 82 ? 11.195 -4.207 6.797 1 88.81 82 VAL A C 1
ATOM 678 O O . VAL A 1 82 ? 12.414 -4.363 6.676 1 88.81 82 VAL A O 1
ATOM 681 N N . ASN A 1 83 ? 10.398 -5.203 6.969 1 86.62 83 ASN A N 1
ATOM 682 C CA . ASN A 1 83 ? 10.781 -6.605 6.824 1 86.62 83 ASN A CA 1
ATOM 683 C C . ASN A 1 83 ? 9.641 -7.441 6.258 1 86.62 83 ASN A C 1
ATOM 685 O O . ASN A 1 83 ? 9.047 -8.258 6.973 1 86.62 83 ASN A O 1
ATOM 689 N N . SER A 1 84 ? 9.352 -7.184 5.012 1 88.81 84 SER A N 1
ATOM 690 C CA . SER A 1 84 ? 8.266 -7.918 4.371 1 88.81 84 SER A CA 1
ATOM 691 C C . SER A 1 84 ? 8.789 -9.133 3.617 1 88.81 84 SER A C 1
ATOM 693 O O . SER A 1 84 ? 10 -9.344 3.533 1 88.81 84 SER A O 1
ATOM 695 N N . ILE A 1 85 ? 7.941 -9.93 3.096 1 91.31 85 ILE A N 1
ATOM 696 C CA . ILE A 1 85 ? 8.328 -11.117 2.346 1 91.31 85 ILE A CA 1
ATOM 697 C C . ILE A 1 85 ? 9.023 -10.703 1.051 1 91.31 85 ILE A C 1
ATOM 699 O O . ILE A 1 85 ? 10.023 -11.312 0.654 1 91.31 85 ILE A O 1
ATOM 703 N N . ILE A 1 86 ? 8.641 -9.648 0.431 1 93.5 86 ILE A N 1
ATOM 704 C CA . ILE A 1 86 ? 9.109 -9.352 -0.917 1 93.5 86 ILE A CA 1
ATOM 705 C C . ILE A 1 86 ? 10.289 -8.375 -0.846 1 93.5 86 ILE A C 1
ATOM 707 O O . ILE A 1 86 ? 11.047 -8.242 -1.809 1 93.5 86 ILE A O 1
ATOM 711 N N . SER A 1 87 ? 10.422 -7.633 0.207 1 91.44 87 SER A N 1
ATOM 712 C CA . SER A 1 87 ? 11.461 -6.605 0.301 1 91.44 87 SER A CA 1
ATOM 713 C C . SER A 1 87 ? 12.461 -6.934 1.401 1 91.44 87 SER A C 1
ATOM 715 O O . SER A 1 87 ? 12.078 -7.332 2.504 1 91.44 87 SER A O 1
ATOM 717 N N . PRO A 1 88 ? 13.781 -6.727 1.095 1 88 88 PRO A N 1
ATOM 718 C CA . PRO A 1 88 ? 14.773 -6.926 2.152 1 88 88 PRO A CA 1
ATOM 719 C C . PRO A 1 88 ? 14.562 -5.992 3.342 1 88 88 PRO A C 1
ATOM 721 O O . PRO A 1 88 ? 13.891 -4.969 3.217 1 88 88 PRO A O 1
ATOM 724 N N . GLU A 1 89 ? 15.117 -6.352 4.488 1 90.31 89 GLU A N 1
ATOM 725 C CA . GLU A 1 89 ? 15.039 -5.531 5.691 1 90.31 89 GLU A CA 1
ATOM 726 C C . GLU A 1 89 ? 15.672 -4.164 5.469 1 90.31 89 GLU A C 1
ATOM 728 O O . GLU A 1 89 ? 16.781 -4.066 4.949 1 90.31 89 GLU A O 1
ATOM 733 N N . LYS A 1 90 ? 14.977 -3.195 5.762 1 91.31 90 LYS A N 1
ATOM 734 C CA . LYS A 1 90 ? 15.453 -1.819 5.633 1 91.31 90 LYS A CA 1
ATOM 735 C C . LYS A 1 90 ? 14.82 -0.922 6.695 1 91.31 90 LYS A C 1
ATOM 737 O O . LYS A 1 90 ? 13.734 -1.214 7.195 1 91.31 90 LYS A O 1
ATOM 742 N N . TYR A 1 91 ? 15.602 0.102 7.07 1 95 91 TYR A N 1
ATOM 743 C CA . TYR A 1 91 ? 15.133 1.181 7.934 1 95 91 TYR A CA 1
ATOM 744 C C . TYR A 1 91 ? 14.742 2.404 7.109 1 95 91 TYR A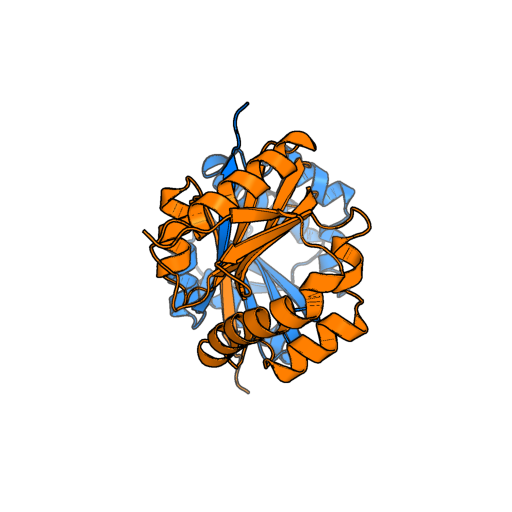 C 1
ATOM 746 O O . TYR A 1 91 ? 15.578 2.994 6.426 1 95 91 TYR A O 1
ATOM 754 N N . VAL A 1 92 ? 13.438 2.715 7.16 1 96.5 92 VAL A N 1
ATOM 755 C CA . VAL A 1 92 ? 12.961 3.748 6.25 1 96.5 92 VAL A CA 1
ATOM 756 C C . VAL A 1 92 ? 12.156 4.789 7.031 1 96.5 92 VAL A C 1
ATOM 758 O O . VAL A 1 92 ? 11.727 4.531 8.156 1 96.5 92 VAL A O 1
ATOM 761 N N . GLY A 1 93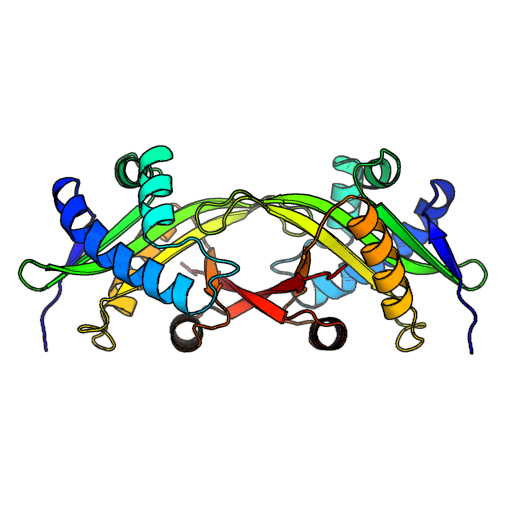 ? 12.094 5.977 6.414 1 98 93 GLY A N 1
ATOM 762 C CA . GLY A 1 93 ? 11.117 6.965 6.852 1 98 93 GLY A CA 1
ATOM 763 C C . GLY A 1 93 ? 9.797 6.875 6.105 1 98 93 GLY A C 1
ATOM 764 O O . GLY A 1 93 ? 9.758 6.402 4.965 1 98 93 GLY A O 1
ATOM 765 N N . PHE A 1 94 ? 8.805 7.316 6.75 1 98.38 94 PHE A N 1
ATOM 766 C CA . PHE A 1 94 ? 7.492 7.32 6.117 1 98.38 94 PHE A CA 1
ATOM 767 C C . PHE A 1 94 ? 6.73 8.594 6.457 1 98.38 94 PHE A C 1
ATOM 769 O O . PHE A 1 94 ? 6.598 8.953 7.629 1 98.38 94 PHE A O 1
ATOM 776 N N . ILE A 1 95 ? 6.297 9.289 5.422 1 98.56 95 ILE A N 1
ATOM 777 C CA . ILE A 1 95 ? 5.434 10.445 5.613 1 98.56 95 ILE A CA 1
ATOM 778 C C . ILE A 1 95 ? 3.998 9.984 5.855 1 98.56 95 ILE A C 1
ATOM 780 O O . ILE A 1 95 ? 3.393 9.336 5 1 98.56 95 ILE A O 1
ATOM 784 N N . ASN A 1 96 ? 3.477 10.336 6.969 1 97.38 96 ASN A N 1
ATOM 785 C CA . ASN A 1 96 ? 2.139 9.898 7.352 1 97.38 96 ASN A CA 1
ATOM 786 C C . ASN A 1 96 ? 1.061 10.805 6.762 1 97.38 96 ASN A C 1
ATOM 788 O O . ASN A 1 96 ? 0.038 10.32 6.273 1 97.38 96 ASN A O 1
ATOM 792 N N . GLU A 1 97 ? 1.223 12.055 6.875 1 96.56 97 GLU A N 1
ATOM 793 C CA . GLU A 1 97 ? 0.26 13.055 6.434 1 96.56 97 GLU A CA 1
ATOM 794 C C . GLU A 1 97 ? 0.957 14.359 6.055 1 96.56 97 GLU A C 1
ATOM 796 O O . GLU A 1 97 ? 1.955 14.742 6.672 1 96.56 97 GLU A O 1
ATOM 801 N N . LEU A 1 98 ? 0.457 14.969 5.09 1 98.38 98 LEU A N 1
ATOM 802 C CA . LEU A 1 98 ? 0.785 16.328 4.672 1 98.38 98 LEU A CA 1
ATOM 803 C C . LEU A 1 98 ? -0.474 17.094 4.285 1 98.38 98 LEU A C 1
ATOM 805 O O . LEU A 1 98 ? -1.284 16.609 3.492 1 98.38 98 LEU A O 1
ATOM 809 N N . VAL A 1 99 ? -0.633 18.219 4.887 1 98.38 99 VAL A N 1
ATOM 810 C CA . VAL A 1 99 ? -1.773 19.062 4.516 1 98.38 99 VAL A CA 1
ATOM 811 C C . VAL A 1 99 ? -1.376 20.531 4.559 1 98.38 99 VAL A C 1
ATOM 813 O O . VAL A 1 99 ? -0.639 20.953 5.453 1 98.38 99 VAL A O 1
ATOM 816 N N . VAL A 1 100 ? -1.725 21.25 3.602 1 98.19 100 VAL A N 1
ATOM 817 C CA . VAL A 1 100 ? -1.672 22.719 3.549 1 98.19 100 VAL A CA 1
ATOM 818 C C . VAL A 1 100 ? -3.076 23.281 3.33 1 98.19 100 VAL A C 1
ATOM 820 O O . VAL A 1 100 ? -3.816 22.797 2.471 1 98.19 100 VAL A O 1
ATOM 823 N N . ALA A 1 101 ? -3.424 24.219 4.148 1 97.44 101 ALA A N 1
ATOM 824 C CA . ALA A 1 101 ? -4.73 24.859 3.982 1 97.44 101 ALA A CA 1
ATOM 825 C C . ALA A 1 101 ? -4.945 25.297 2.539 1 97.44 101 ALA A C 1
ATOM 827 O O . ALA A 1 101 ? -4.031 25.844 1.908 1 97.44 101 ALA A O 1
ATOM 828 N N . GLU A 1 102 ? -6.125 25.094 2.096 1 95.19 102 GLU A N 1
ATOM 829 C CA . GLU A 1 102 ? -6.445 25.422 0.711 1 95.19 102 GLU A CA 1
ATOM 830 C C . GLU A 1 102 ? -6.117 26.875 0.402 1 95.19 102 GLU A C 1
ATOM 832 O O . GLU A 1 102 ? -5.578 27.188 -0.665 1 95.19 102 GLU A O 1
ATOM 837 N N . SER A 1 103 ? -6.328 27.781 1.305 1 93.88 103 SER A N 1
ATOM 838 C CA . SER A 1 103 ? -6.133 29.203 1.136 1 93.88 103 SER A CA 1
ATOM 839 C C . SER A 1 103 ? -4.652 29.562 1.051 1 93.88 103 SER A C 1
ATOM 841 O O . SER A 1 103 ? -4.293 30.688 0.678 1 93.88 103 SER A O 1
ATOM 843 N N . HIS A 1 104 ? -3.805 28.625 1.376 1 95.56 104 HIS A N 1
ATOM 844 C CA . HIS A 1 104 ? -2.381 28.922 1.46 1 95.56 104 HIS A CA 1
ATOM 845 C C . HIS A 1 104 ? -1.565 28 0.561 1 95.56 104 HIS A C 1
ATOM 847 O O . HIS A 1 104 ? -0.365 27.828 0.776 1 95.56 104 HIS A O 1
ATOM 853 N N . ARG A 1 105 ? -2.176 27.344 -0.351 1 94.69 105 ARG A N 1
ATOM 854 C CA . ARG A 1 105 ? -1.474 26.422 -1.247 1 94.69 105 ARG A CA 1
ATOM 855 C C . ARG A 1 105 ? -0.739 27.188 -2.342 1 94.69 105 ARG A C 1
ATOM 857 O O . ARG A 1 105 ? -1.021 28.375 -2.58 1 94.69 105 ARG A O 1
ATOM 864 N N . ASN A 1 106 ? 0.247 26.578 -2.857 1 94 106 ASN A N 1
ATOM 865 C CA . ASN A 1 106 ? 1.069 27.109 -3.941 1 94 106 ASN A CA 1
ATOM 866 C C . ASN A 1 106 ? 1.89 28.312 -3.484 1 94 106 ASN A C 1
ATOM 868 O O . ASN A 1 106 ? 2.129 29.234 -4.266 1 94 106 ASN A O 1
ATOM 872 N N . LEU A 1 107 ? 2.188 28.312 -2.246 1 94.75 107 LEU A N 1
ATOM 873 C CA . LEU A 1 107 ? 3.002 29.375 -1.673 1 94.75 107 LEU A CA 1
ATOM 874 C C . LEU A 1 107 ? 4.328 28.828 -1.156 1 94.75 107 LEU A C 1
ATOM 876 O O . LEU A 1 107 ? 5.059 29.531 -0.452 1 94.75 107 LEU A O 1
ATOM 880 N N . GLY A 1 108 ? 4.578 27.547 -1.424 1 96.38 108 GLY A N 1
ATOM 881 C CA . GLY A 1 108 ? 5.844 26.938 -1.037 1 96.38 108 GLY A CA 1
ATOM 882 C C . GLY A 1 108 ? 5.797 26.281 0.328 1 96.38 108 GLY A C 1
ATOM 883 O O . GLY A 1 108 ? 6.805 25.75 0.801 1 96.38 108 GLY A O 1
ATOM 884 N N . ILE A 1 109 ? 4.676 26.25 0.993 1 97.75 109 ILE A N 1
ATOM 885 C CA . ILE A 1 109 ? 4.535 25.719 2.342 1 97.75 109 ILE A CA 1
ATOM 886 C C . ILE A 1 109 ? 4.781 24.219 2.326 1 97.75 109 ILE A C 1
ATOM 888 O O . ILE A 1 109 ? 5.523 23.688 3.158 1 97.75 109 ILE A O 1
ATOM 892 N N . GLY A 1 110 ? 4.176 23.516 1.38 1 98.06 110 GLY A N 1
ATOM 893 C CA . GLY A 1 110 ? 4.367 22.078 1.275 1 98.06 110 GLY A CA 1
ATOM 894 C C . GLY A 1 110 ? 5.82 21.688 1.112 1 98.06 110 GLY A C 1
ATOM 895 O O . GLY A 1 110 ? 6.297 20.766 1.781 1 98.06 110 GLY A O 1
ATOM 896 N N . LEU A 1 111 ? 6.465 22.391 0.249 1 97.69 111 LEU A N 1
ATOM 897 C CA . LEU A 1 111 ? 7.879 22.125 -0.002 1 97.69 111 LEU A CA 1
ATOM 898 C C . LEU A 1 111 ? 8.703 22.344 1.261 1 97.69 111 LEU A C 1
ATOM 900 O O . LEU A 1 111 ? 9.57 21.531 1.589 1 97.69 111 LEU A O 1
ATOM 904 N N . SER A 1 112 ? 8.43 23.406 1.925 1 97.94 112 SER A N 1
ATOM 905 C CA . SER A 1 112 ? 9.172 23.734 3.137 1 97.94 112 SER A CA 1
ATOM 906 C C . SER A 1 112 ? 8.945 22.703 4.227 1 97.94 112 SER A C 1
ATOM 908 O O . SER A 1 112 ? 9.875 22.328 4.941 1 97.94 112 SER A O 1
ATOM 910 N N . LEU A 1 113 ? 7.695 22.25 4.395 1 98.56 113 LEU A N 1
ATOM 911 C CA . LEU A 1 113 ? 7.375 21.203 5.359 1 98.56 113 LEU A CA 1
ATOM 912 C C . LEU A 1 113 ? 8.094 19.906 5.02 1 98.56 113 LEU A C 1
ATOM 914 O O . LEU A 1 113 ? 8.688 19.266 5.895 1 98.56 113 LEU A O 1
ATOM 918 N N . MET A 1 114 ? 8.086 19.547 3.773 1 98.38 114 MET A N 1
ATOM 919 C CA . MET A 1 114 ? 8.75 18.328 3.316 1 98.38 114 MET A CA 1
ATOM 920 C C . MET A 1 114 ? 10.25 18.406 3.551 1 98.38 114 MET A C 1
ATOM 922 O O . MET A 1 114 ? 10.859 17.438 4.027 1 98.38 114 MET A O 1
ATOM 926 N N . ASP A 1 115 ? 10.852 19.516 3.23 1 97.38 115 ASP A N 1
ATOM 927 C CA . ASP A 1 115 ? 12.281 19.688 3.463 1 97.38 115 ASP A CA 1
ATOM 928 C C . ASP A 1 115 ? 12.633 19.484 4.934 1 97.38 115 ASP A C 1
ATOM 930 O O . ASP A 1 115 ? 13.609 18.797 5.254 1 97.38 115 ASP A O 1
ATOM 934 N N . ARG A 1 116 ? 11.812 20.062 5.758 1 97.88 116 ARG A N 1
ATOM 935 C CA . ARG A 1 116 ? 12.062 19.984 7.195 1 97.88 116 ARG A CA 1
ATOM 936 C C . ARG A 1 116 ? 11.945 18.531 7.68 1 97.88 116 ARG A C 1
ATOM 938 O O . ARG A 1 116 ? 12.805 18.047 8.414 1 97.88 116 ARG A O 1
ATOM 945 N N . ILE A 1 117 ? 10.922 17.859 7.277 1 98 117 ILE A N 1
ATOM 946 C CA . ILE A 1 117 ? 10.68 16.516 7.812 1 98 117 ILE A CA 1
ATOM 947 C C . ILE A 1 117 ? 11.68 15.531 7.211 1 98 117 ILE A C 1
ATOM 949 O O . ILE A 1 117 ? 12.117 14.602 7.887 1 98 117 ILE A O 1
ATOM 953 N N . GLU A 1 118 ? 12.016 15.688 5.934 1 97.75 118 GLU A N 1
ATOM 954 C CA . GLU A 1 118 ? 13.039 14.828 5.34 1 97.75 118 GLU A CA 1
ATOM 955 C C . GLU A 1 118 ? 14.367 14.953 6.086 1 97.75 118 GLU A C 1
ATOM 957 O O . GLU A 1 118 ? 15.008 13.945 6.395 1 97.75 118 GLU A O 1
ATOM 962 N N . SER A 1 119 ? 14.734 16.188 6.359 1 97 119 SER A N 1
ATOM 963 C CA . SER A 1 119 ? 15.961 16.422 7.117 1 97 119 SER A CA 1
ATOM 964 C C . SER A 1 119 ? 15.898 15.758 8.492 1 97 119 SER A C 1
ATOM 966 O O . SER A 1 119 ? 16.859 15.109 8.914 1 97 119 SER A O 1
ATOM 968 N N . ALA A 1 120 ? 14.797 15.906 9.172 1 96.94 120 ALA A N 1
ATOM 969 C CA . ALA A 1 120 ? 14.625 15.336 10.5 1 96.94 120 ALA A CA 1
ATOM 970 C C . ALA A 1 120 ? 14.711 13.812 10.453 1 96.94 120 ALA A C 1
ATOM 972 O O . ALA A 1 120 ? 15.391 13.195 11.281 1 96.94 120 ALA A O 1
ATOM 973 N N . LEU A 1 121 ? 14.031 13.195 9.516 1 96.94 121 LEU A N 1
ATOM 974 C CA . LEU A 1 121 ? 14.023 11.734 9.398 1 96.94 121 LEU A CA 1
ATOM 975 C C . LEU A 1 121 ? 15.406 11.219 9 1 96.94 121 LEU A C 1
ATOM 977 O O . LEU A 1 121 ? 15.844 10.18 9.492 1 96.94 121 LEU A O 1
ATOM 981 N N . CYS A 1 122 ? 16.094 11.93 8.117 1 95.81 122 CYS A N 1
ATOM 982 C CA . CYS A 1 122 ? 17.438 11.547 7.715 1 95.81 122 CYS A CA 1
ATOM 983 C C . CYS A 1 122 ? 18.391 11.555 8.906 1 95.81 122 CYS A C 1
ATOM 985 O O . CYS A 1 122 ? 19.266 10.703 9 1 95.81 122 CYS A O 1
ATOM 987 N N . SER A 1 123 ? 18.188 12.516 9.734 1 95.94 123 SER A N 1
ATOM 988 C CA . SER A 1 123 ? 19.031 12.617 10.922 1 95.94 123 SER A CA 1
ATOM 989 C C . SER A 1 123 ? 18.844 11.406 11.836 1 95.94 123 SER A C 1
ATOM 991 O O . SER A 1 123 ? 19.672 11.156 12.719 1 95.94 123 SER A O 1
ATOM 993 N N . LEU A 1 124 ? 17.766 10.68 11.664 1 94.69 124 LEU A N 1
ATOM 994 C CA . LEU A 1 124 ? 17.5 9.484 12.453 1 94.69 124 LEU A CA 1
ATOM 995 C C . LEU A 1 124 ? 18.094 8.25 11.781 1 94.69 124 LEU A C 1
ATOM 997 O O . LEU A 1 124 ? 17.891 7.125 12.25 1 94.69 124 LEU A O 1
ATOM 1001 N N . GLY A 1 125 ? 18.656 8.375 10.586 1 93.94 125 GLY A N 1
ATOM 1002 C CA . GLY A 1 125 ? 19.422 7.301 9.984 1 93.94 125 GLY A CA 1
ATOM 1003 C C . GLY A 1 125 ? 18.734 6.652 8.797 1 93.94 125 GLY A C 1
ATOM 1004 O O . GLY A 1 125 ? 19.172 5.617 8.305 1 93.94 125 GLY A O 1
ATOM 1005 N N . VAL A 1 126 ? 17.625 7.184 8.383 1 94.88 126 VAL A N 1
ATOM 1006 C CA . VAL A 1 126 ? 16.938 6.574 7.246 1 94.88 126 VAL A CA 1
ATOM 1007 C C . VAL A 1 126 ? 17.578 7.047 5.941 1 94.88 126 VAL A C 1
ATOM 1009 O O . VAL A 1 126 ? 18.031 8.188 5.844 1 94.88 126 VAL A O 1
ATOM 1012 N N . GLU A 1 127 ? 17.578 6.18 4.945 1 91.19 127 GLU A N 1
ATOM 1013 C CA . GLU A 1 127 ? 18.141 6.523 3.641 1 91.19 127 GLU A CA 1
ATOM 1014 C C . GLU A 1 127 ? 17.062 6.512 2.561 1 91.19 127 GLU A C 1
ATOM 1016 O O . GLU A 1 127 ? 17.328 6.836 1.403 1 91.19 127 GLU A O 1
ATOM 1021 N N . GLU A 1 128 ? 15.891 6.117 2.887 1 96.5 128 GLU A N 1
ATOM 1022 C CA . GLU A 1 128 ? 14.734 6.09 2.002 1 96.5 128 GLU A CA 1
ATOM 1023 C C . GLU A 1 128 ? 13.477 6.551 2.727 1 96.5 128 GLU A C 1
ATOM 1025 O O . GLU A 1 128 ? 13.273 6.238 3.902 1 96.5 128 GLU A O 1
ATOM 1030 N N . ILE A 1 129 ? 12.727 7.336 2.07 1 98.38 129 ILE A N 1
ATOM 1031 C CA . ILE A 1 129 ? 11.461 7.809 2.619 1 98.38 129 ILE A CA 1
ATOM 1032 C C . ILE A 1 129 ? 10.312 7.438 1.676 1 98.38 129 ILE A C 1
ATOM 1034 O O . ILE A 1 129 ? 10.438 7.594 0.458 1 98.38 129 ILE A O 1
ATOM 1038 N N . GLY A 1 130 ? 9.312 6.848 2.279 1 98 130 GLY A N 1
ATOM 1039 C CA . GLY A 1 130 ? 8.133 6.492 1.512 1 98 130 GLY A CA 1
ATOM 1040 C C . GLY A 1 130 ? 6.891 7.242 1.949 1 98 130 GLY A C 1
ATOM 1041 O O . GLY A 1 130 ? 6.895 7.918 2.982 1 98 130 GLY A O 1
ATOM 1042 N N . LEU A 1 131 ? 5.836 7.152 1.149 1 98.5 131 LEU A N 1
ATOM 1043 C CA . LEU A 1 131 ? 4.504 7.668 1.442 1 98.5 131 LEU A CA 1
ATOM 1044 C C . LEU A 1 131 ? 3.455 6.996 0.562 1 98.5 131 LEU A C 1
ATOM 1046 O O . LEU A 1 131 ? 3.797 6.234 -0.347 1 98.5 131 LEU A O 1
ATOM 1050 N N . SER A 1 132 ? 2.246 7.207 0.897 1 98.06 132 SER A N 1
ATOM 1051 C CA . SER A 1 132 ? 1.103 6.773 0.104 1 98.06 132 SER A CA 1
ATOM 1052 C C . SER A 1 132 ? 0.231 7.953 -0.306 1 98.06 132 SER A C 1
ATOM 1054 O O . SER A 1 132 ? -0.018 8.859 0.496 1 98.06 132 SER A O 1
ATOM 1056 N N . VAL A 1 133 ? -0.181 7.965 -1.536 1 98.25 133 VAL A N 1
ATOM 1057 C CA . VAL A 1 133 ? -1.016 9.055 -2.043 1 98.25 133 VAL A CA 1
ATOM 1058 C C . VAL A 1 133 ? -2.283 8.477 -2.67 1 98.25 133 VAL A C 1
ATOM 1060 O O . VAL A 1 133 ? -2.236 7.453 -3.357 1 98.25 133 VAL A O 1
ATOM 1063 N N . GLY A 1 134 ? -3.439 9.086 -2.34 1 97.56 134 GLY A N 1
ATOM 1064 C CA . GLY A 1 134 ? -4.684 8.656 -2.957 1 97.56 134 GLY A CA 1
ATOM 1065 C C . GLY A 1 134 ? -4.703 8.859 -4.461 1 97.56 134 GLY A C 1
ATOM 1066 O O . GLY A 1 134 ? -4.199 9.867 -4.965 1 97.56 134 GLY A O 1
ATOM 1067 N N . SER A 1 135 ? -5.328 7.922 -5.152 1 97.19 135 SER A N 1
ATOM 1068 C CA . SER A 1 135 ? -5.371 7.988 -6.609 1 97.19 135 SER A CA 1
ATOM 1069 C C . SER A 1 135 ? -6.102 9.242 -7.086 1 97.19 135 SER A C 1
ATOM 1071 O O . SER A 1 135 ? -5.84 9.742 -8.18 1 97.19 135 SER A O 1
ATOM 1073 N N . PHE A 1 136 ? -6.965 9.828 -6.352 1 96.56 136 PHE A N 1
ATOM 1074 C CA . PHE A 1 136 ? -7.73 11.023 -6.684 1 96.56 136 PHE A CA 1
ATOM 1075 C C . PHE A 1 136 ? -6.859 12.273 -6.59 1 96.56 136 PHE A C 1
ATOM 1077 O O . PHE A 1 136 ? -7.207 13.32 -7.129 1 96.56 136 PHE A O 1
ATOM 1084 N N . ASN A 1 137 ? -5.848 12.195 -5.883 1 96.94 137 ASN A N 1
ATOM 1085 C CA . ASN A 1 137 ? -5.035 13.352 -5.539 1 96.94 137 ASN A CA 1
ATOM 1086 C C . ASN A 1 137 ? -3.914 13.57 -6.551 1 96.94 137 ASN A C 1
ATOM 1088 O O . ASN A 1 137 ? -2.734 13.492 -6.207 1 96.94 137 ASN A O 1
ATOM 1092 N N . HIS A 1 138 ? -4.254 13.969 -7.707 1 97.25 138 HIS A N 1
ATOM 1093 C CA . HIS A 1 138 ? -3.301 14.141 -8.797 1 97.25 138 HIS A CA 1
ATOM 1094 C C . HIS A 1 138 ? -2.299 15.25 -8.484 1 97.25 138 HIS A C 1
ATOM 1096 O O . HIS A 1 138 ? -1.114 15.125 -8.805 1 97.25 138 HIS A O 1
ATOM 1102 N N . GLU A 1 139 ? -2.775 16.25 -7.855 1 96.25 139 GLU A N 1
ATOM 1103 C CA . GLU A 1 139 ? -1.894 17.359 -7.477 1 96.25 139 GLU A CA 1
ATOM 1104 C C . GLU A 1 139 ? -0.842 16.906 -6.469 1 96.25 139 GLU A C 1
ATOM 1106 O O . GLU A 1 139 ? 0.324 17.281 -6.566 1 96.25 139 GLU A O 1
ATOM 1111 N N . GLY A 1 140 ? -1.304 16.109 -5.457 1 97.44 140 GLY A N 1
ATOM 1112 C CA . GLY A 1 140 ? -0.361 15.555 -4.492 1 97.44 140 GLY A CA 1
ATOM 1113 C C . GLY A 1 140 ? 0.689 14.664 -5.129 1 97.44 140 GLY A C 1
ATOM 1114 O O . GLY A 1 140 ? 1.874 14.766 -4.801 1 97.44 140 GLY A O 1
ATOM 1115 N N . GLU A 1 141 ? 0.251 13.781 -6.02 1 98.25 141 GLU A N 1
ATOM 1116 C CA . GLU A 1 141 ? 1.187 12.898 -6.707 1 98.25 141 GLU A CA 1
ATOM 1117 C C . GLU A 1 141 ? 2.227 13.695 -7.488 1 98.25 141 GLU A C 1
ATOM 1119 O O . GLU A 1 141 ? 3.42 13.398 -7.43 1 98.25 141 GLU A O 1
ATOM 1124 N N . ASP A 1 142 ? 1.776 14.711 -8.281 1 98.06 142 ASP A N 1
ATOM 1125 C CA . ASP A 1 142 ? 2.678 15.57 -9.047 1 98.06 142 ASP A CA 1
ATOM 1126 C C . ASP A 1 142 ? 3.672 16.281 -8.133 1 98.06 142 ASP A C 1
ATOM 1128 O O . ASP A 1 142 ? 4.852 16.406 -8.469 1 98.06 142 ASP A O 1
ATOM 1132 N N . PHE A 1 143 ? 3.148 16.797 -7.059 1 98.38 143 PHE A N 1
ATOM 1133 C CA . PHE A 1 143 ? 3.975 17.469 -6.059 1 98.38 143 PHE A CA 1
ATOM 1134 C C . PHE A 1 143 ? 5.102 16.547 -5.59 1 98.38 143 PHE A C 1
ATOM 1136 O O . PHE A 1 143 ? 6.27 16.953 -5.594 1 98.38 143 PHE A O 1
ATOM 1143 N N . TYR A 1 144 ? 4.781 15.312 -5.215 1 98.56 144 TYR A N 1
ATOM 1144 C CA . TYR A 1 144 ? 5.773 14.367 -4.711 1 98.56 144 TYR A CA 1
ATOM 1145 C C . TYR A 1 144 ? 6.754 13.969 -5.809 1 98.56 144 TYR A C 1
ATOM 1147 O O . TYR A 1 144 ? 7.945 13.781 -5.551 1 98.56 144 TYR A O 1
ATOM 1155 N N . HIS A 1 145 ? 6.215 13.781 -7.02 1 98.38 145 HIS A N 1
ATOM 1156 C CA . HIS A 1 145 ? 7.09 13.492 -8.148 1 98.38 145 HIS A CA 1
ATOM 1157 C C . HIS A 1 145 ? 8.148 14.57 -8.328 1 98.38 145 HIS A C 1
ATOM 1159 O O . HIS A 1 145 ? 9.32 14.273 -8.539 1 98.38 145 HIS A O 1
ATOM 1165 N N . LYS A 1 146 ? 7.738 15.812 -8.242 1 97.69 146 LYS A N 1
ATOM 1166 C CA . LYS A 1 146 ? 8.648 16.938 -8.383 1 97.69 146 LYS A CA 1
ATOM 1167 C C . LYS A 1 146 ? 9.703 16.938 -7.285 1 97.69 146 LYS A C 1
ATOM 1169 O O . LYS A 1 146 ? 10.82 17.438 -7.477 1 97.69 146 LYS A O 1
ATOM 1174 N N . MET A 1 147 ? 9.406 16.344 -6.203 1 97.56 147 MET A N 1
ATOM 1175 C CA . MET A 1 147 ? 10.328 16.281 -5.066 1 97.56 147 MET A CA 1
ATOM 1176 C C . MET A 1 147 ? 11.266 15.094 -5.176 1 97.56 147 MET A C 1
ATOM 1178 O O . MET A 1 147 ? 12.102 14.875 -4.301 1 97.56 147 MET A O 1
ATOM 1182 N N . GLY A 1 148 ? 11.039 14.242 -6.137 1 97.75 148 GLY A N 1
ATOM 1183 C CA . GLY A 1 148 ? 11.961 13.141 -6.367 1 97.75 148 GLY A CA 1
ATOM 1184 C C . GLY A 1 148 ? 11.391 11.797 -5.965 1 97.75 148 GLY A C 1
ATOM 1185 O O . GLY A 1 148 ? 12.086 10.781 -6.027 1 97.75 148 GLY A O 1
ATOM 1186 N N . TYR A 1 149 ? 10.109 11.75 -5.578 1 98.5 149 TYR A N 1
ATOM 1187 C CA . TYR A 1 149 ? 9.461 10.484 -5.285 1 98.5 149 TYR A CA 1
ATOM 1188 C C . TYR A 1 149 ? 8.992 9.805 -6.562 1 98.5 149 TYR A C 1
ATOM 1190 O O . TYR A 1 149 ? 8.625 10.477 -7.531 1 98.5 149 TYR A O 1
ATOM 1198 N N . ARG A 1 150 ? 8.977 8.508 -6.523 1 98 150 ARG A N 1
ATOM 1199 C CA . ARG A 1 150 ? 8.453 7.738 -7.648 1 98 150 ARG A CA 1
ATOM 1200 C C . ARG A 1 150 ? 7.5 6.648 -7.172 1 98 150 ARG A C 1
ATOM 1202 O O . ARG A 1 150 ? 7.684 6.086 -6.094 1 98 150 ARG A O 1
ATOM 1209 N N . VAL A 1 151 ? 6.574 6.309 -7.949 1 98.38 151 VAL A N 1
ATOM 1210 C CA . VAL A 1 151 ? 5.625 5.25 -7.613 1 98.38 151 VAL A CA 1
ATOM 1211 C C . VAL A 1 151 ? 6.324 3.895 -7.684 1 98.38 151 VAL A C 1
ATOM 1213 O O . VAL A 1 151 ? 7.023 3.6 -8.656 1 98.38 151 VAL A O 1
ATOM 1216 N N . ILE A 1 152 ? 6.109 3.098 -6.68 1 97.44 152 ILE A N 1
ATOM 1217 C CA . ILE A 1 152 ? 6.707 1.767 -6.676 1 97.44 152 ILE A CA 1
ATOM 1218 C C . ILE A 1 152 ? 5.617 0.71 -6.844 1 97.44 152 ILE A C 1
ATOM 1220 O O . ILE A 1 152 ? 5.762 -0.223 -7.637 1 97.44 152 ILE A O 1
ATOM 1224 N N . THR A 1 153 ? 4.551 0.86 -6.09 1 98.06 153 THR A N 1
ATOM 1225 C CA . THR A 1 153 ? 3.416 -0.047 -6.211 1 98.06 153 THR A CA 1
ATOM 1226 C C . THR A 1 153 ? 2.102 0.727 -6.203 1 98.06 153 THR A C 1
ATOM 1228 O O . THR A 1 153 ? 2.059 1.885 -5.781 1 98.06 153 THR A O 1
ATOM 1231 N N . LYS A 1 154 ? 1.083 0.095 -6.742 1 98.62 154 LYS A N 1
ATOM 1232 C CA . LYS A 1 154 ? -0.284 0.606 -6.707 1 98.62 154 LYS A CA 1
ATOM 1233 C C . LYS A 1 154 ? -1.223 -0.38 -6.02 1 98.62 154 LYS A C 1
ATOM 1235 O O . LYS A 1 154 ? -1.166 -1.584 -6.277 1 98.62 154 LYS A O 1
ATOM 1240 N N . SER A 1 155 ? -1.995 0.146 -5.098 1 98.31 155 SER A N 1
ATOM 1241 C CA . SER A 1 155 ? -3.029 -0.655 -4.453 1 98.31 155 SER A CA 1
ATOM 1242 C C . SER A 1 155 ? -4.344 -0.583 -5.219 1 98.31 155 SER A C 1
ATOM 1244 O O . SER A 1 155 ? -4.848 0.507 -5.5 1 98.31 155 SER A O 1
ATOM 1246 N N . MET A 1 156 ? -4.934 -1.738 -5.578 1 98.56 156 MET A N 1
ATOM 1247 C CA . MET A 1 156 ? -6.176 -1.812 -6.344 1 98.56 156 MET A CA 1
ATOM 1248 C C . MET A 1 156 ? -7.25 -2.564 -5.566 1 98.56 156 MET A C 1
ATOM 1250 O O . MET A 1 156 ? -6.938 -3.457 -4.777 1 98.56 156 MET A O 1
ATOM 1254 N N . ILE A 1 157 ? -8.508 -2.17 -5.84 1 97.81 157 ILE A N 1
ATOM 1255 C CA . ILE A 1 157 ? -9.609 -2.832 -5.148 1 97.81 157 ILE A CA 1
ATOM 1256 C C . ILE A 1 157 ? -10.766 -3.062 -6.125 1 97.81 157 ILE A C 1
ATOM 1258 O O . ILE A 1 157 ? -10.883 -2.369 -7.137 1 97.81 157 ILE A O 1
ATOM 1262 N N . LYS A 1 15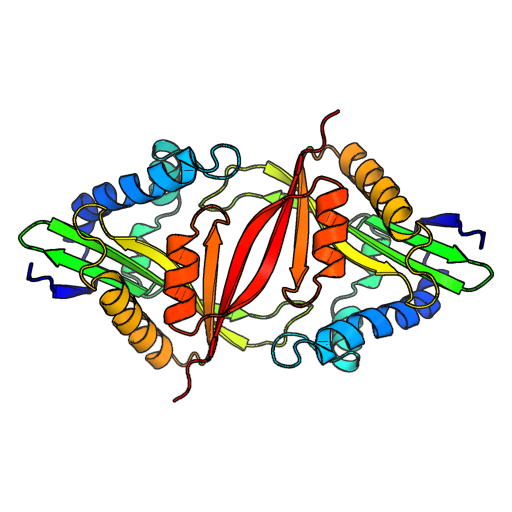8 ? -11.531 -4.031 -5.875 1 97.69 158 LYS A N 1
ATOM 1263 C CA . LYS A 1 158 ? -12.766 -4.371 -6.582 1 97.69 158 LYS A CA 1
ATOM 1264 C C . LYS A 1 158 ? -13.859 -4.793 -5.605 1 97.69 158 LYS A C 1
ATOM 1266 O O . LYS A 1 158 ? -13.641 -5.656 -4.754 1 97.69 158 LYS A O 1
ATOM 1271 N N . ARG A 1 159 ? -14.984 -4.184 -5.617 1 94.19 159 ARG A N 1
ATOM 1272 C CA . ARG A 1 159 ? -16.156 -4.641 -4.871 1 94.19 159 ARG A CA 1
ATOM 1273 C C . ARG A 1 159 ? -16.781 -5.859 -5.535 1 94.19 159 ARG A C 1
ATOM 1275 O O . ARG A 1 159 ? -17.016 -5.863 -6.75 1 94.19 159 ARG A O 1
ATOM 1282 N N . ILE A 1 160 ? -16.859 -6.875 -4.719 1 87.31 160 ILE A N 1
ATOM 1283 C CA . ILE A 1 160 ? -17.438 -8.086 -5.285 1 87.31 160 ILE A CA 1
ATOM 1284 C C . ILE A 1 160 ? -18.906 -8.188 -4.875 1 87.31 160 ILE A C 1
ATOM 1286 O O . ILE A 1 160 ? -19.25 -7.918 -3.721 1 87.31 160 ILE A O 1
ATOM 1290 N N . LYS A 1 161 ? -19.781 -7.648 -5.715 1 68.31 161 LYS A N 1
ATOM 1291 C CA . LYS A 1 161 ? -21.219 -7.742 -5.473 1 68.31 161 LYS A CA 1
ATOM 1292 C C . LYS A 1 161 ? -21.672 -9.195 -5.434 1 68.31 161 LYS A C 1
ATOM 1294 O O . LYS A 1 161 ? -21.109 -10.047 -6.113 1 68.31 161 LYS A O 1
ATOM 1299 N N . ASP A 1 162 ? -22.609 -9.609 -4.516 1 53.78 162 ASP A N 1
ATOM 1300 C CA . ASP A 1 162 ? -23.406 -10.828 -4.637 1 53.78 162 ASP A CA 1
ATOM 1301 C C . ASP A 1 162 ? -24.016 -10.945 -6.031 1 53.78 162 ASP A C 1
ATOM 1303 O O . ASP A 1 162 ? -24.281 -9.938 -6.688 1 53.78 162 ASP A O 1
ATOM 1307 N N . MET B 1 1 ? -6.391 -25.047 -28.953 1 51.22 1 MET B N 1
ATOM 1308 C CA . MET B 1 1 ? -6.234 -24.188 -27.797 1 51.22 1 MET B CA 1
ATOM 1309 C C . MET B 1 1 ? -5.691 -24.953 -26.609 1 51.22 1 MET B C 1
ATOM 1311 O O . MET B 1 1 ? -6.074 -26.109 -26.375 1 51.22 1 MET B O 1
ATOM 1315 N N . GLN B 1 2 ? -4.395 -24.672 -26.234 1 63.19 2 GLN B N 1
ATOM 1316 C CA . GLN B 1 2 ? -3.834 -25.547 -25.219 1 63.19 2 GLN B CA 1
ATOM 1317 C C . GLN B 1 2 ? -4.75 -25.625 -24 1 63.19 2 GLN B C 1
ATOM 1319 O O . GLN B 1 2 ? -5.316 -24.609 -23.578 1 63.19 2 GLN B O 1
ATOM 1324 N N . GLN B 1 3 ? -5.066 -26.797 -23.641 1 87.75 3 GLN B N 1
ATOM 1325 C CA . GLN B 1 3 ? -6.051 -27.094 -22.609 1 87.75 3 GLN B CA 1
ATOM 1326 C C . GLN B 1 3 ? -5.441 -26.969 -21.219 1 87.75 3 GLN B C 1
ATOM 1328 O O . GLN B 1 3 ? -4.297 -27.375 -21 1 87.75 3 GLN B O 1
ATOM 1333 N N . PHE B 1 4 ? -5.781 -26.188 -20.422 1 95.06 4 PHE B N 1
ATOM 1334 C CA . PHE B 1 4 ? -5.398 -26.141 -19.016 1 95.06 4 PHE B CA 1
ATOM 1335 C C . PHE B 1 4 ? -6.598 -26.406 -18.125 1 95.06 4 PHE B C 1
ATOM 1337 O O . PHE B 1 4 ? -7.746 -26.312 -18.562 1 95.06 4 PHE B O 1
ATOM 1344 N N . HIS B 1 5 ? -6.293 -26.938 -16.953 1 96.06 5 HIS B N 1
ATOM 1345 C CA . HIS B 1 5 ? -7.332 -27.062 -15.938 1 96.06 5 HIS B CA 1
ATOM 1346 C C . HIS B 1 5 ? -6.898 -26.422 -14.625 1 96.06 5 HIS B C 1
ATOM 1348 O O . HIS B 1 5 ? -5.707 -26.406 -14.305 1 96.06 5 HIS B O 1
ATOM 1354 N N . ILE B 1 6 ? -7.848 -25.844 -13.906 1 97.75 6 ILE B N 1
ATOM 1355 C CA . ILE B 1 6 ? -7.586 -25.188 -12.633 1 97.75 6 ILE B CA 1
ATOM 1356 C C . ILE B 1 6 ? -8.023 -26.078 -11.477 1 97.75 6 ILE B C 1
ATOM 1358 O O . ILE B 1 6 ? -9.117 -26.641 -11.5 1 97.75 6 ILE B O 1
ATOM 1362 N N . ARG B 1 7 ? -7.191 -26.156 -10.492 1 97.38 7 ARG B N 1
ATOM 1363 C CA . ARG B 1 7 ? -7.551 -26.906 -9.289 1 97.38 7 ARG B CA 1
ATOM 1364 C C . ARG B 1 7 ? -6.816 -26.359 -8.07 1 97.38 7 ARG B C 1
ATOM 1366 O O . ARG B 1 7 ? -5.922 -25.531 -8.188 1 97.38 7 ARG B O 1
ATOM 1373 N N . ARG B 1 8 ? -7.195 -26.875 -6.906 1 97.25 8 ARG B N 1
ATOM 1374 C CA . ARG B 1 8 ? -6.516 -26.531 -5.664 1 97.25 8 ARG B CA 1
ATOM 1375 C C . ARG B 1 8 ? -5.098 -27.078 -5.645 1 97.25 8 ARG B C 1
ATOM 1377 O O . ARG B 1 8 ? -4.844 -28.172 -6.152 1 97.25 8 ARG B O 1
ATOM 1384 N N . LEU B 1 9 ? -4.246 -26.344 -5.109 1 97.5 9 LEU B N 1
ATOM 1385 C CA . LEU B 1 9 ? -2.859 -26.75 -4.902 1 97.5 9 LEU B CA 1
ATOM 1386 C C . LEU B 1 9 ? -2.777 -27.922 -3.932 1 97.5 9 LEU B C 1
ATOM 1388 O O . LEU B 1 9 ? -3.479 -27.953 -2.916 1 97.5 9 LEU B O 1
ATOM 1392 N N . ARG B 1 10 ? -1.958 -28.922 -4.254 1 96.12 10 ARG B N 1
ATOM 1393 C CA . ARG B 1 10 ? -1.642 -30.047 -3.367 1 96.12 10 ARG B CA 1
ATOM 1394 C C . ARG B 1 10 ? -0.169 -30.031 -2.971 1 96.12 10 ARG B C 1
ATOM 1396 O O . ARG B 1 10 ? 0.649 -29.375 -3.631 1 96.12 10 ARG B O 1
ATOM 1403 N N . GLU B 1 11 ? 0.127 -30.734 -1.896 1 96.62 11 GLU B N 1
ATOM 1404 C CA . GLU B 1 11 ? 1.501 -30.766 -1.399 1 96.62 11 GLU B CA 1
ATOM 1405 C C . GLU B 1 11 ? 2.465 -31.266 -2.467 1 96.62 11 GLU B C 1
ATOM 1407 O O . GLU B 1 11 ? 3.584 -30.766 -2.592 1 96.62 11 GLU B O 1
ATOM 1412 N N . GLU B 1 12 ? 2.055 -32.188 -3.229 1 96.19 12 GLU B N 1
ATOM 1413 C CA . GLU B 1 12 ? 2.904 -32.812 -4.238 1 96.19 12 GLU B CA 1
ATOM 1414 C C . GLU B 1 12 ? 3.219 -31.844 -5.371 1 96.19 12 GLU B C 1
ATOM 1416 O O . GLU B 1 12 ? 4.121 -32.094 -6.176 1 96.19 12 GLU B O 1
ATOM 1421 N N . ASP B 1 13 ? 2.496 -30.75 -5.445 1 97.38 13 ASP B N 1
ATOM 1422 C CA . ASP B 1 13 ? 2.672 -29.781 -6.516 1 97.38 13 ASP B CA 1
ATOM 1423 C C . ASP B 1 13 ? 3.811 -28.812 -6.191 1 97.38 13 ASP B C 1
ATOM 1425 O O . ASP B 1 13 ? 4.277 -28.078 -7.066 1 97.38 13 ASP B O 1
ATOM 1429 N N . ILE B 1 14 ? 4.312 -28.812 -5 1 97.31 14 ILE B N 1
ATOM 1430 C CA . ILE B 1 14 ? 5.152 -27.75 -4.469 1 97.31 14 ILE B CA 1
ATOM 1431 C C . ILE B 1 14 ? 6.457 -27.672 -5.254 1 97.31 14 ILE B C 1
ATOM 1433 O O . ILE B 1 14 ? 6.91 -26.594 -5.625 1 97.31 14 ILE B O 1
ATOM 1437 N N . PRO B 1 15 ? 7.051 -28.828 -5.586 1 96.31 15 PRO B N 1
ATOM 1438 C CA . PRO B 1 15 ? 8.305 -28.734 -6.34 1 96.31 15 PRO B CA 1
ATOM 1439 C C . PRO B 1 15 ? 8.125 -28.047 -7.691 1 96.31 15 PRO B C 1
ATOM 1441 O O . PRO B 1 15 ? 8.961 -27.219 -8.078 1 96.31 15 PRO B O 1
ATOM 1444 N N . LEU B 1 16 ? 7.102 -28.328 -8.391 1 96.94 16 LEU B N 1
ATOM 1445 C CA . LEU B 1 16 ? 6.844 -27.703 -9.68 1 96.94 16 LEU B CA 1
ATOM 1446 C C . LEU B 1 16 ? 6.43 -26.25 -9.5 1 96.94 16 LEU B C 1
ATOM 1448 O O . LEU B 1 16 ? 6.773 -25.391 -10.328 1 96.94 16 LEU B O 1
ATOM 1452 N N . LEU B 1 17 ? 5.68 -25.953 -8.453 1 97.88 17 LEU B N 1
ATOM 1453 C CA . LEU B 1 17 ? 5.281 -24.594 -8.164 1 97.88 17 LEU B CA 1
ATOM 1454 C C . LEU B 1 17 ? 6.504 -23.703 -7.93 1 97.88 17 LEU B C 1
ATOM 1456 O O . LEU B 1 17 ? 6.551 -22.562 -8.391 1 97.88 17 LEU B O 1
ATOM 1460 N N . LYS B 1 18 ? 7.477 -24.25 -7.207 1 97.44 18 LYS B N 1
ATOM 1461 C CA . LYS B 1 18 ? 8.688 -23.5 -6.895 1 97.44 18 LYS B CA 1
ATOM 1462 C C . LYS B 1 18 ? 9.375 -23.016 -8.164 1 97.44 18 LYS B C 1
ATOM 1464 O O . LYS B 1 18 ? 9.914 -21.906 -8.203 1 97.44 18 LYS B O 1
ATOM 1469 N N . LEU B 1 19 ? 9.312 -23.797 -9.18 1 96.31 19 LEU B N 1
ATOM 1470 C CA . LEU B 1 19 ? 9.922 -23.422 -10.453 1 96.31 19 LEU B CA 1
ATOM 1471 C C . LEU B 1 19 ? 9.203 -22.203 -11.055 1 96.31 19 LEU B C 1
ATOM 1473 O O . LEU B 1 19 ? 9.844 -21.297 -11.562 1 96.31 19 LEU B O 1
ATOM 1477 N N . LEU B 1 20 ? 7.941 -22.219 -11.008 1 97.81 20 LEU B N 1
ATOM 1478 C CA . LEU B 1 20 ? 7.145 -21.109 -11.523 1 97.81 20 LEU B CA 1
ATOM 1479 C C . LEU B 1 20 ? 7.367 -19.844 -10.695 1 97.81 20 LEU B C 1
ATOM 1481 O O . LEU B 1 20 ? 7.438 -18.75 -11.242 1 97.81 20 LEU B O 1
ATOM 1485 N N . LEU B 1 21 ? 7.531 -19.984 -9.391 1 97.88 21 LEU B N 1
ATOM 1486 C CA . LEU B 1 21 ? 7.727 -18.844 -8.5 1 97.88 21 LEU B CA 1
ATOM 1487 C C . LEU B 1 21 ? 9.078 -18.188 -8.75 1 97.88 21 LEU B C 1
ATOM 1489 O O . LEU B 1 21 ? 9.227 -16.969 -8.578 1 97.88 21 LEU B O 1
ATOM 1493 N N . VAL B 1 22 ? 10.023 -18.984 -9.211 1 97.56 22 VAL B N 1
ATOM 1494 C CA . VAL B 1 22 ? 11.312 -18.422 -9.578 1 97.56 22 VAL B CA 1
ATOM 1495 C C . VAL B 1 22 ? 11.141 -17.438 -10.742 1 97.56 22 VAL B C 1
ATOM 1497 O O . VAL B 1 22 ? 11.773 -16.391 -10.773 1 97.56 22 VAL B O 1
ATOM 1500 N N . GLU B 1 23 ? 10.297 -17.781 -11.641 1 96.88 23 GLU B N 1
ATOM 1501 C CA . GLU B 1 23 ? 10.023 -16.891 -12.758 1 96.88 23 GLU B CA 1
ATOM 1502 C C . GLU B 1 23 ? 9.422 -15.578 -12.273 1 96.88 23 GLU B C 1
ATOM 1504 O O . GLU B 1 23 ? 9.828 -14.5 -12.711 1 96.88 23 GLU B O 1
ATOM 1509 N N . LEU B 1 24 ? 8.469 -15.672 -11.406 1 97.25 24 LEU B N 1
ATOM 1510 C CA . LEU B 1 24 ? 7.812 -14.5 -10.828 1 97.25 24 LEU B CA 1
ATOM 1511 C C . LEU B 1 24 ? 8.82 -13.617 -10.102 1 97.25 24 LEU B C 1
ATOM 1513 O O . LEU B 1 24 ? 8.898 -12.414 -10.367 1 97.25 24 LEU B O 1
ATOM 1517 N N . ASP B 1 25 ? 9.586 -14.234 -9.25 1 97.94 25 ASP B N 1
ATOM 1518 C CA . ASP B 1 25 ? 10.562 -13.523 -8.43 1 97.94 25 ASP B CA 1
ATOM 1519 C C . ASP B 1 25 ? 11.641 -12.875 -9.297 1 97.94 25 ASP B C 1
ATOM 1521 O O . ASP B 1 25 ? 12.078 -11.758 -9.016 1 97.94 25 ASP B O 1
ATOM 1525 N N . THR B 1 26 ? 12.047 -13.586 -10.336 1 97.88 26 THR B N 1
ATOM 1526 C CA . THR B 1 26 ? 13.07 -13.07 -11.242 1 97.88 26 THR B CA 1
ATOM 1527 C C . THR B 1 26 ? 12.578 -11.82 -11.969 1 97.88 26 THR B C 1
ATOM 1529 O O . THR B 1 26 ? 13.305 -10.828 -12.055 1 97.88 26 THR B O 1
ATOM 1532 N N . SER B 1 27 ? 11.398 -11.891 -12.461 1 96.56 27 SER B N 1
ATOM 1533 C CA . SER B 1 27 ? 10.828 -10.742 -13.164 1 96.56 27 SER B CA 1
ATOM 1534 C C . SER B 1 27 ? 10.727 -9.531 -12.242 1 96.56 27 SER B C 1
ATOM 1536 O O . SER B 1 27 ? 11.055 -8.414 -12.648 1 96.56 27 SER B O 1
ATOM 1538 N N . HIS B 1 28 ? 10.281 -9.688 -11 1 97.44 28 HIS B N 1
ATOM 1539 C CA . HIS B 1 28 ? 10.18 -8.609 -10.023 1 97.44 28 HIS B CA 1
ATOM 1540 C C . HIS B 1 28 ? 11.547 -8.016 -9.719 1 97.44 28 HIS B C 1
ATOM 1542 O O . HIS B 1 28 ? 11.727 -6.797 -9.758 1 97.44 28 HIS B O 1
ATOM 1548 N N . TYR B 1 29 ? 12.484 -8.875 -9.445 1 97.56 29 TYR B N 1
ATOM 1549 C CA . TYR B 1 29 ? 13.828 -8.445 -9.062 1 97.56 29 TYR B CA 1
ATOM 1550 C C . TYR B 1 29 ? 14.5 -7.695 -10.203 1 97.56 29 TYR B C 1
ATOM 1552 O O . TYR B 1 29 ? 15.141 -6.664 -9.977 1 97.56 29 TYR B O 1
ATOM 1560 N N . GLN B 1 30 ? 14.367 -8.25 -11.422 1 97.56 30 GLN B N 1
ATOM 1561 C CA . GLN B 1 30 ? 14.977 -7.602 -12.578 1 97.56 30 GLN B CA 1
ATOM 1562 C C . GLN B 1 30 ? 14.383 -6.215 -12.805 1 97.56 30 GLN B C 1
ATOM 1564 O O . GLN B 1 30 ? 15.094 -5.285 -13.195 1 97.56 30 GLN B O 1
ATOM 1569 N N . ALA B 1 31 ? 13.156 -6.078 -12.57 1 96.94 31 ALA B N 1
ATOM 1570 C CA . ALA B 1 31 ? 12.477 -4.805 -12.805 1 96.94 31 ALA B CA 1
ATOM 1571 C C . ALA B 1 31 ? 12.836 -3.789 -11.727 1 96.94 31 ALA B C 1
ATOM 1573 O O . ALA B 1 31 ? 12.984 -2.598 -12.008 1 96.94 31 ALA B O 1
ATOM 1574 N N . GLU B 1 32 ? 12.945 -4.227 -10.43 1 96.06 32 GLU B N 1
ATOM 1575 C CA . GLU B 1 32 ? 13.195 -3.334 -9.297 1 96.06 32 GLU B CA 1
ATOM 1576 C C . GLU B 1 32 ? 14.109 -3.99 -8.273 1 96.06 32 GLU B C 1
ATOM 1578 O O . GLU B 1 32 ? 13.68 -4.324 -7.168 1 96.06 32 GLU B O 1
ATOM 1583 N N . PRO B 1 33 ? 15.391 -4.109 -8.562 1 94.56 33 PRO B N 1
ATOM 1584 C CA . PRO B 1 33 ? 16.297 -4.863 -7.691 1 94.56 33 PRO B CA 1
ATOM 1585 C C . PRO B 1 33 ? 16.516 -4.191 -6.34 1 94.56 33 PRO B C 1
ATOM 1587 O O . PRO B 1 33 ? 16.953 -4.844 -5.383 1 94.56 33 PRO B O 1
ATOM 1590 N N . ASP B 1 34 ? 16.25 -2.84 -6.277 1 89.81 34 ASP B N 1
ATOM 1591 C CA . ASP B 1 34 ? 16.453 -2.131 -5.016 1 89.81 34 ASP B CA 1
ATOM 1592 C C . ASP B 1 34 ? 15.258 -2.318 -4.082 1 89.81 34 ASP B C 1
ATOM 1594 O O . ASP B 1 34 ? 15.32 -1.952 -2.908 1 89.81 34 ASP B O 1
ATOM 1598 N N . PHE B 1 35 ? 14.203 -2.883 -4.602 1 92.81 35 PHE B N 1
ATOM 1599 C CA . PHE B 1 35 ? 12.977 -3.021 -3.82 1 92.81 35 PHE B CA 1
ATOM 1600 C C . PHE B 1 35 ? 12.672 -4.492 -3.549 1 92.81 35 PHE B C 1
ATOM 1602 O O . PHE B 1 35 ? 12.359 -4.867 -2.418 1 92.81 35 PHE B O 1
ATOM 1609 N N . TYR B 1 36 ? 12.805 -5.324 -4.496 1 95.88 36 TYR B N 1
ATOM 1610 C CA . TYR B 1 36 ? 12.438 -6.73 -4.379 1 95.88 36 TYR B CA 1
ATOM 1611 C C . TYR B 1 36 ? 13.641 -7.586 -4.008 1 95.88 36 TYR B C 1
ATOM 1613 O O . TYR B 1 36 ? 14.75 -7.352 -4.504 1 95.88 36 TYR B O 1
ATOM 1621 N N . ARG B 1 37 ? 13.375 -8.648 -3.285 1 96.5 37 ARG B N 1
ATOM 1622 C CA . ARG B 1 37 ? 14.375 -9.664 -2.99 1 96.5 37 ARG B CA 1
ATOM 1623 C C . ARG B 1 37 ? 14.742 -10.453 -4.246 1 96.5 37 ARG B C 1
ATOM 1625 O O . ARG B 1 37 ? 13.906 -10.633 -5.133 1 96.5 37 ARG B O 1
ATOM 1632 N N . SER B 1 38 ? 16.016 -10.914 -4.254 1 97.25 38 SER B N 1
ATOM 1633 C CA . SER B 1 38 ? 16.406 -11.828 -5.32 1 97.25 38 SER B CA 1
ATOM 1634 C C . SER B 1 38 ? 15.633 -13.141 -5.246 1 97.25 38 SER B C 1
ATOM 1636 O O . SER B 1 38 ? 15.078 -13.484 -4.195 1 97.25 38 SER B O 1
ATOM 1638 N N . PRO B 1 39 ? 15.586 -13.891 -6.395 1 97.75 39 PRO B N 1
ATOM 1639 C CA . PRO B 1 39 ? 14.914 -15.195 -6.359 1 97.75 39 PRO B CA 1
ATOM 1640 C C . PRO B 1 39 ? 15.469 -16.125 -5.281 1 97.75 39 PRO B C 1
ATOM 1642 O O . PRO B 1 39 ? 14.711 -16.859 -4.641 1 97.75 39 PRO B O 1
ATOM 1645 N N . GLN B 1 40 ? 16.75 -16.062 -5.117 1 97.56 40 GLN B N 1
ATOM 1646 C CA . GLN B 1 40 ? 17.375 -16.891 -4.086 1 97.56 40 GLN B CA 1
ATOM 1647 C C . GLN B 1 40 ? 16.906 -16.469 -2.693 1 97.56 40 GLN B C 1
ATOM 1649 O O . GLN B 1 40 ? 16.547 -17.328 -1.877 1 97.56 40 GLN B O 1
ATOM 1654 N N . GLU B 1 41 ? 16.906 -15.195 -2.4 1 96.94 41 GLU B N 1
ATOM 1655 C CA . GLU B 1 41 ? 16.438 -14.688 -1.113 1 96.94 41 GLU B CA 1
ATOM 1656 C C . GLU B 1 41 ? 14.969 -15.023 -0.895 1 96.94 41 GLU B C 1
ATOM 1658 O O . GLU B 1 41 ? 14.555 -15.336 0.224 1 96.94 41 GLU B O 1
ATOM 1663 N N . MET B 1 42 ? 14.18 -14.922 -1.94 1 97.75 42 MET B N 1
ATOM 1664 C CA . MET B 1 42 ? 12.758 -15.242 -1.847 1 97.75 42 MET B CA 1
ATOM 1665 C C . MET B 1 42 ? 12.547 -16.703 -1.479 1 97.75 42 MET B C 1
ATOM 1667 O O . MET B 1 42 ? 11.695 -17.031 -0.649 1 97.75 42 MET B O 1
ATOM 1671 N N . ALA B 1 43 ? 13.289 -17.578 -2.158 1 97.25 43 ALA B N 1
ATOM 1672 C CA . ALA B 1 43 ? 13.211 -19 -1.834 1 97.25 43 ALA B CA 1
ATOM 1673 C C . ALA B 1 43 ? 13.523 -19.25 -0.361 1 97.25 43 ALA B C 1
ATOM 1675 O O . ALA B 1 43 ? 12.828 -20.016 0.308 1 97.25 43 ALA B O 1
ATOM 1676 N N . GLU B 1 44 ? 14.508 -18.547 0.144 1 96.25 44 GLU B N 1
ATOM 1677 C CA . GLU B 1 44 ? 14.93 -18.703 1.533 1 96.25 44 GLU B CA 1
ATOM 1678 C C . GLU B 1 44 ? 13.852 -18.203 2.494 1 96.25 44 GLU B C 1
ATOM 1680 O O . GLU B 1 44 ? 13.562 -18.844 3.502 1 96.25 44 GLU B O 1
ATOM 1685 N N . ILE B 1 45 ? 13.281 -17.094 2.199 1 95.75 45 ILE B N 1
ATOM 1686 C CA . ILE B 1 45 ? 12.289 -16.5 3.088 1 95.75 45 ILE B CA 1
ATOM 1687 C C . ILE B 1 45 ? 11.016 -17.344 3.074 1 95.75 45 ILE B C 1
ATOM 1689 O O . ILE B 1 45 ? 10.359 -17.516 4.105 1 95.75 45 ILE B O 1
ATOM 1693 N N . ARG B 1 46 ? 10.602 -17.859 1.913 1 96.31 46 ARG B N 1
ATOM 1694 C CA . ARG B 1 46 ? 9.43 -18.734 1.838 1 96.31 46 ARG B CA 1
ATOM 1695 C C . ARG B 1 46 ? 9.609 -19.984 2.701 1 96.31 46 ARG B C 1
ATOM 1697 O O . ARG B 1 46 ? 8.672 -20.422 3.363 1 96.31 46 ARG B O 1
ATOM 1704 N N . ASP B 1 47 ? 10.797 -20.516 2.654 1 95.31 47 ASP B N 1
ATOM 1705 C CA . ASP B 1 47 ? 11.094 -21.688 3.469 1 95.31 47 ASP B CA 1
ATOM 1706 C C . ASP B 1 47 ? 11.117 -21.328 4.953 1 95.31 47 ASP B C 1
ATOM 1708 O O . ASP B 1 47 ? 10.477 -22 5.766 1 95.31 47 ASP B O 1
ATOM 1712 N N . SER B 1 48 ? 11.828 -20.266 5.316 1 95 48 SER B N 1
ATOM 1713 C CA . SER B 1 48 ? 12.016 -19.906 6.715 1 95 48 SER B CA 1
ATOM 1714 C C . SER B 1 48 ? 10.695 -19.484 7.359 1 95 48 SER B C 1
ATOM 1716 O O . SER B 1 48 ? 10.484 -19.703 8.555 1 95 48 SER B O 1
ATOM 1718 N N . ARG B 1 49 ? 9.797 -18.969 6.625 1 94.19 49 ARG B N 1
ATOM 1719 C CA . ARG B 1 49 ? 8.516 -18.5 7.16 1 94.19 49 ARG B CA 1
ATOM 1720 C C . ARG B 1 49 ? 7.414 -19.531 6.926 1 94.19 49 ARG B C 1
ATOM 1722 O O . ARG B 1 49 ? 6.238 -19.25 7.164 1 94.19 49 ARG B O 1
ATOM 1729 N N . ASN B 1 50 ? 7.699 -20.672 6.402 1 95.44 50 ASN B N 1
ATOM 1730 C CA . ASN B 1 50 ? 6.793 -21.797 6.18 1 95.44 50 ASN B CA 1
ATOM 1731 C C . ASN B 1 50 ? 5.59 -21.375 5.336 1 95.44 50 ASN B C 1
ATOM 1733 O O . ASN B 1 50 ? 4.449 -21.703 5.676 1 95.44 50 ASN B O 1
ATOM 1737 N N . ILE B 1 51 ? 5.879 -20.656 4.301 1 95.06 51 ILE B N 1
ATOM 1738 C CA . ILE B 1 51 ? 4.812 -20.094 3.48 1 95.06 51 ILE B CA 1
ATOM 1739 C C . ILE B 1 51 ? 4.023 -21.219 2.82 1 95.06 51 ILE B C 1
ATOM 1741 O O . ILE B 1 51 ? 2.793 -21.172 2.758 1 95.06 51 ILE B O 1
ATOM 1745 N N . PHE B 1 52 ? 4.664 -22.25 2.35 1 96.69 52 PHE B N 1
ATOM 1746 C CA . PHE B 1 52 ? 4 -23.312 1.611 1 96.69 52 PHE B CA 1
ATOM 1747 C C . PHE B 1 52 ? 3.049 -24.078 2.516 1 96.69 52 PHE B C 1
ATOM 1749 O O . PHE B 1 52 ? 2.002 -24.547 2.068 1 96.69 52 PHE B O 1
ATOM 1756 N N . GLU B 1 53 ? 3.342 -24.188 3.76 1 96.44 53 GLU B N 1
ATOM 1757 C CA . GLU B 1 53 ? 2.461 -24.875 4.707 1 96.44 53 GLU B CA 1
ATOM 1758 C C . GLU B 1 53 ? 1.146 -24.109 4.875 1 96.44 53 GLU B C 1
ATOM 1760 O O . GLU B 1 53 ? 0.107 -24.719 5.145 1 96.44 53 GLU B O 1
ATOM 1765 N N . LYS B 1 54 ? 1.178 -22.844 4.676 1 96.31 54 LYS B N 1
ATOM 1766 C CA . LYS B 1 54 ? 0.007 -21.984 4.859 1 96.31 54 LYS B CA 1
ATOM 1767 C C . LYS B 1 54 ? -1.025 -22.219 3.762 1 96.31 54 LYS B C 1
ATOM 1769 O O . LYS B 1 54 ? -2.193 -21.859 3.912 1 96.31 54 LYS B O 1
ATOM 1774 N N . TYR B 1 55 ? -0.573 -22.781 2.68 1 96.56 55 TYR B N 1
ATOM 1775 C CA . TYR B 1 55 ? -1.502 -23.094 1.6 1 96.56 55 TYR B CA 1
ATOM 1776 C C . TYR B 1 55 ? -2.402 -24.266 1.979 1 96.56 55 TYR B C 1
ATOM 1778 O O . TYR B 1 55 ? -3.416 -24.516 1.321 1 96.56 55 TYR B O 1
ATOM 1786 N N . PHE B 1 56 ? -2.045 -24.953 3.037 1 96.25 56 PHE B N 1
ATOM 1787 C CA . PHE B 1 56 ? -2.729 -26.219 3.307 1 96.25 56 PHE B CA 1
ATOM 1788 C C . PHE B 1 56 ? -3.404 -26.188 4.672 1 96.25 56 PHE B C 1
ATOM 1790 O O . PHE B 1 56 ? -4.133 -27.109 5.031 1 96.25 56 PHE B O 1
ATOM 1797 N N . ASP B 1 57 ? -3.201 -25.156 5.383 1 94.62 57 ASP B N 1
ATOM 1798 C CA . ASP B 1 57 ? -3.764 -25.125 6.73 1 94.62 57 ASP B CA 1
ATOM 1799 C C . ASP B 1 57 ? -4.98 -24.203 6.793 1 94.62 57 ASP B C 1
ATOM 1801 O O . ASP B 1 57 ? -5.477 -23.891 7.875 1 94.62 57 ASP B O 1
ATOM 1805 N N . GLY B 1 58 ? -5.449 -23.734 5.676 1 91.06 58 GLY B N 1
ATOM 1806 C CA . GLY B 1 58 ? -6.641 -22.906 5.629 1 91.06 58 GLY B CA 1
ATOM 1807 C C . GLY B 1 58 ? -6.344 -21.422 5.723 1 91.06 58 GLY B C 1
ATOM 1808 O O . GLY B 1 58 ? -7.238 -20.594 5.547 1 91.06 58 GLY B O 1
ATOM 1809 N N . SER B 1 59 ? -5.117 -21.031 5.906 1 94.19 59 SER B N 1
ATOM 1810 C CA . SER B 1 59 ? -4.734 -19.641 6.078 1 94.19 59 SER B CA 1
ATOM 1811 C C . SER B 1 59 ? -4.707 -18.906 4.742 1 94.19 59 SER B C 1
ATOM 1813 O O . SER B 1 59 ? -5.004 -17.703 4.676 1 94.19 59 SER B O 1
ATOM 1815 N N . ILE B 1 60 ? -4.305 -19.625 3.781 1 96.94 60 ILE B N 1
ATOM 1816 C CA . ILE B 1 60 ? -4.172 -19.031 2.455 1 96.94 60 ILE B CA 1
ATOM 1817 C C . ILE B 1 60 ? -4.883 -19.906 1.425 1 96.94 60 ILE B C 1
ATOM 1819 O O . ILE B 1 60 ? -4.711 -21.125 1.415 1 96.94 60 ILE B O 1
ATOM 1823 N N . THR B 1 61 ? -5.688 -19.297 0.642 1 97.19 61 THR B N 1
ATOM 1824 C CA . THR B 1 61 ? -6.32 -19.969 -0.488 1 97.19 61 THR B CA 1
ATOM 1825 C C . THR B 1 61 ? -5.387 -20 -1.695 1 97.19 61 THR B C 1
ATOM 1827 O O . THR B 1 61 ? -4.797 -18.969 -2.051 1 97.19 61 THR B O 1
ATOM 1830 N N . ALA B 1 62 ? -5.238 -21.141 -2.312 1 98.38 62 ALA B N 1
ATOM 1831 C CA . ALA B 1 62 ? -4.305 -21.266 -3.43 1 98.38 62 ALA B CA 1
ATOM 1832 C C . ALA B 1 62 ? -4.848 -22.188 -4.508 1 98.38 62 ALA B C 1
ATOM 1834 O O . ALA B 1 62 ? -5.406 -23.25 -4.203 1 98.38 62 ALA B O 1
ATOM 1835 N N . PHE B 1 63 ? -4.719 -21.766 -5.785 1 98.56 63 PHE B N 1
ATOM 1836 C CA . PHE B 1 63 ? -5.078 -22.562 -6.953 1 98.56 63 PHE B CA 1
ATOM 1837 C C . PHE B 1 63 ? -3.934 -22.578 -7.961 1 98.56 63 PHE B C 1
ATOM 1839 O O . PHE B 1 63 ? -3.127 -21.656 -8.016 1 98.56 63 PHE B O 1
ATOM 1846 N N . ILE B 1 64 ? -3.879 -23.656 -8.766 1 98.62 64 ILE B N 1
ATOM 1847 C CA . ILE B 1 64 ? -2.9 -23.766 -9.836 1 98.62 64 ILE B CA 1
ATOM 1848 C C . ILE B 1 64 ? -3.609 -24.094 -11.148 1 98.62 64 ILE B C 1
ATOM 1850 O O . ILE B 1 64 ? -4.715 -24.641 -11.148 1 98.62 64 ILE B O 1
ATOM 1854 N N . ALA B 1 65 ? -3.021 -23.625 -12.219 1 98.5 65 ALA B N 1
ATOM 1855 C CA . ALA B 1 65 ? -3.357 -24.078 -13.57 1 98.5 65 ALA B CA 1
ATOM 1856 C C . ALA B 1 65 ? -2.365 -25.141 -14.055 1 98.5 65 ALA B C 1
ATOM 1858 O O . ALA B 1 65 ? -1.152 -24.906 -14.031 1 98.5 65 ALA B O 1
ATOM 1859 N N . CYS B 1 66 ? -2.924 -26.219 -14.5 1 97.19 66 CYS B N 1
ATOM 1860 C CA . CYS B 1 66 ? -2.096 -27.328 -14.984 1 97.19 66 CYS B CA 1
ATOM 1861 C C . CYS B 1 66 ? -2.287 -27.531 -16.484 1 97.19 66 CYS B C 1
ATOM 1863 O O . CYS B 1 66 ? -3.414 -27.469 -16.984 1 97.19 66 CYS B O 1
ATOM 1865 N N . SER B 1 67 ? -1.259 -27.609 -17.141 1 94.75 67 SER B N 1
ATOM 1866 C CA . SER B 1 67 ? -1.214 -28 -18.547 1 94.75 67 SER B CA 1
ATOM 1867 C C . SER B 1 67 ? -0.229 -29.141 -18.766 1 94.75 67 SER B C 1
ATOM 1869 O O . SER B 1 67 ? 0.972 -28.984 -18.547 1 94.75 67 SER B O 1
ATOM 1871 N N . ASN B 1 68 ? -0.82 -30.281 -19.234 1 87.19 68 ASN B N 1
ATOM 1872 C CA . ASN B 1 68 ? -0.022 -31.5 -19.328 1 87.19 68 ASN B CA 1
ATOM 1873 C C . ASN B 1 68 ? 0.627 -31.844 -17.984 1 87.19 68 ASN B C 1
ATOM 1875 O O . ASN B 1 68 ? -0.063 -31.984 -16.984 1 87.19 68 ASN B O 1
ATOM 1879 N N . ARG B 1 69 ? 1.871 -31.922 -17.703 1 85.25 69 ARG B N 1
ATOM 1880 C CA . ARG B 1 69 ? 2.51 -32.312 -16.453 1 85.25 69 ARG B CA 1
ATOM 1881 C C . ARG B 1 69 ? 3.195 -31.109 -15.797 1 85.25 69 ARG B C 1
ATOM 1883 O O . ARG B 1 69 ? 3.963 -31.266 -14.852 1 85.25 69 ARG B O 1
ATOM 1890 N N . ASN B 1 70 ? 2.688 -29.969 -16.297 1 93.81 70 ASN B N 1
ATOM 1891 C CA . ASN B 1 70 ? 3.35 -28.766 -15.781 1 93.81 70 ASN B CA 1
ATOM 1892 C C . ASN B 1 70 ? 2.369 -27.859 -15.055 1 93.81 70 ASN B C 1
ATOM 1894 O O . ASN B 1 70 ? 1.168 -27.891 -15.328 1 93.81 70 ASN B O 1
ATOM 1898 N N . ILE B 1 71 ? 2.865 -27.172 -14.102 1 97.81 71 ILE B N 1
ATOM 1899 C CA . ILE B 1 71 ? 2.139 -26.047 -13.508 1 97.81 71 ILE B CA 1
ATOM 1900 C C . ILE B 1 71 ? 2.445 -24.766 -14.281 1 97.81 71 ILE B C 1
ATOM 1902 O O . ILE B 1 71 ? 3.592 -24.312 -14.312 1 97.81 71 ILE B O 1
ATOM 1906 N N . VAL B 1 72 ? 1.414 -24.188 -14.852 1 98 72 VAL B N 1
ATOM 1907 C CA . VAL B 1 72 ? 1.653 -23.078 -15.766 1 98 72 VAL B CA 1
ATOM 1908 C C . VAL B 1 72 ? 1.005 -21.812 -15.211 1 98 72 VAL B C 1
ATOM 1910 O O . VAL B 1 72 ? 1.116 -20.734 -15.812 1 98 72 VAL B O 1
ATOM 1913 N N . GLY B 1 73 ? 0.357 -21.859 -14.102 1 98.62 73 GLY B N 1
ATOM 1914 C CA . GLY B 1 73 ? -0.245 -20.734 -13.414 1 98.62 73 GLY B CA 1
ATOM 1915 C C . GLY B 1 73 ? -0.462 -20.969 -11.938 1 98.62 73 GLY B C 1
ATOM 1916 O O . GLY B 1 73 ? -0.597 -22.109 -11.5 1 98.62 73 GLY B O 1
ATOM 1917 N N . PHE B 1 74 ? -0.451 -19.938 -11.227 1 98.81 74 PHE B N 1
ATOM 1918 C CA . PHE B 1 74 ? -0.623 -19.984 -9.781 1 98.81 74 PHE B CA 1
ATOM 1919 C C . PHE B 1 74 ? -1.252 -18.703 -9.258 1 98.81 74 PHE B C 1
ATOM 1921 O O . PHE B 1 74 ? -0.965 -17.609 -9.766 1 98.81 74 PHE B O 1
ATOM 1928 N N . ILE B 1 75 ? -2.141 -18.812 -8.266 1 98.81 75 ILE B N 1
ATOM 1929 C CA . ILE B 1 75 ? -2.729 -17.672 -7.582 1 98.81 75 ILE B CA 1
ATOM 1930 C C . ILE B 1 75 ? -2.959 -18.016 -6.113 1 98.81 75 ILE B C 1
ATOM 1932 O O . ILE B 1 75 ? -3.25 -19.156 -5.773 1 98.81 75 ILE B O 1
ATOM 1936 N N . SER B 1 76 ? -2.766 -17.078 -5.312 1 98.5 76 SER B N 1
ATOM 1937 C CA . SER B 1 76 ? -3.096 -17.234 -3.898 1 98.5 76 SER B CA 1
ATOM 1938 C C . SER B 1 76 ? -3.74 -15.969 -3.338 1 98.5 76 SER B C 1
ATOM 1940 O O . SER B 1 76 ? -3.605 -14.891 -3.914 1 98.5 76 SER B O 1
ATOM 1942 N N . GLY B 1 77 ? -4.484 -16.078 -2.314 1 98.31 77 GLY B N 1
ATOM 1943 C CA . GLY B 1 77 ? -5.164 -14.984 -1.65 1 98.31 77 GLY B CA 1
ATOM 1944 C C . GLY B 1 77 ? -5.496 -15.273 -0.2 1 98.31 77 GLY B C 1
ATOM 1945 O O . GLY B 1 77 ? -5.426 -16.422 0.239 1 98.31 77 GLY B O 1
ATOM 1946 N N . THR B 1 78 ? -5.75 -14.281 0.515 1 97.88 78 THR B N 1
ATOM 1947 C CA . THR B 1 78 ? -6.098 -14.367 1.93 1 97.88 78 THR B CA 1
ATOM 1948 C C . THR B 1 78 ? -7.277 -13.461 2.254 1 97.88 78 THR B C 1
ATOM 1950 O O . THR B 1 78 ? -7.668 -12.625 1.438 1 97.88 78 THR B O 1
ATOM 1953 N N . THR B 1 79 ? -7.906 -13.781 3.371 1 97.06 79 THR B N 1
ATOM 1954 C CA . THR B 1 79 ? -8.875 -12.867 3.961 1 97.06 79 THR B CA 1
ATOM 1955 C C . THR B 1 79 ? -8.281 -12.141 5.164 1 97.06 79 THR B C 1
ATOM 1957 O O . THR B 1 79 ? -7.43 -12.695 5.863 1 97.06 79 THR B O 1
ATOM 1960 N N . ARG B 1 80 ? -8.664 -10.984 5.301 1 94.5 80 ARG B N 1
ATOM 1961 C CA . ARG B 1 80 ? -8.148 -10.242 6.449 1 94.5 80 ARG B CA 1
ATOM 1962 C C . ARG B 1 80 ? -9.141 -9.18 6.906 1 94.5 80 ARG B C 1
ATOM 1964 O O . ARG B 1 80 ? -9.961 -8.703 6.113 1 94.5 80 ARG B O 1
ATOM 1971 N N . GLU B 1 81 ? -9.023 -8.859 8.156 1 93.44 81 GLU B N 1
ATOM 1972 C CA . GLU B 1 81 ? -9.727 -7.711 8.719 1 93.44 81 GLU B CA 1
ATOM 1973 C C . GLU B 1 81 ? -8.898 -6.438 8.586 1 93.44 81 GLU B C 1
ATOM 1975 O O . GLU B 1 81 ? -7.73 -6.406 8.984 1 93.44 81 GLU B O 1
ATOM 1980 N N . VAL B 1 82 ? -9.5 -5.508 7.895 1 88.75 82 VAL B N 1
ATOM 1981 C CA . VAL B 1 82 ? -8.859 -4.203 7.797 1 88.75 82 VAL B CA 1
ATOM 1982 C C . VAL B 1 82 ? -9.375 -3.287 8.906 1 88.75 82 VAL B C 1
ATOM 1984 O O . VAL B 1 82 ? -10.586 -3.166 9.102 1 88.75 82 VAL B O 1
ATOM 1987 N N . ASN B 1 83 ? -8.508 -2.723 9.672 1 86.62 83 ASN B N 1
ATOM 1988 C CA . ASN B 1 83 ? -8.82 -1.733 10.695 1 86.62 83 ASN B CA 1
ATOM 1989 C C . ASN B 1 83 ? -7.707 -0.693 10.828 1 86.62 83 ASN B C 1
ATOM 1991 O O . ASN B 1 83 ? -6.957 -0.696 11.805 1 86.62 83 ASN B O 1
ATOM 1995 N N . SER B 1 84 ? -7.605 0.119 9.805 1 88.56 84 SER B N 1
ATOM 1996 C CA . SER B 1 84 ? -6.57 1.148 9.82 1 88.56 84 SER B CA 1
ATOM 1997 C C . SER B 1 84 ? -7.117 2.475 10.336 1 88.56 84 SER B C 1
ATOM 1999 O O . SER B 1 84 ? -8.32 2.6 10.594 1 88.56 84 SER B O 1
ATOM 2001 N N . ILE B 1 85 ? -6.301 3.434 10.508 1 91.12 85 ILE B N 1
ATOM 2002 C CA . ILE B 1 85 ? -6.715 4.746 10.984 1 91.12 85 ILE B CA 1
ATOM 2003 C C . ILE B 1 85 ? -7.602 5.422 9.945 1 91.12 85 ILE B C 1
ATOM 2005 O O . ILE B 1 85 ? -8.609 6.043 10.289 1 91.12 85 ILE B O 1
ATOM 2009 N N . ILE B 1 86 ? -7.355 5.234 8.688 1 93.31 86 ILE B N 1
ATOM 2010 C CA . ILE B 1 86 ? -8.023 6.035 7.664 1 93.31 86 ILE B CA 1
ATOM 2011 C C . ILE B 1 86 ? -9.234 5.281 7.125 1 93.31 86 ILE B C 1
ATOM 2013 O O . ILE B 1 86 ? -10.125 5.879 6.516 1 93.31 86 ILE B O 1
ATOM 2017 N N . SER B 1 87 ? -9.266 3.986 7.246 1 91.19 87 SER B N 1
ATOM 2018 C CA . SER B 1 87 ? -10.344 3.189 6.66 1 91.19 87 SER B CA 1
ATOM 2019 C C . SER B 1 87 ? -11.164 2.494 7.738 1 91.19 87 SER B C 1
ATOM 2021 O O . SER B 1 87 ? -10.609 1.927 8.68 1 91.19 87 SER B O 1
ATOM 2023 N N . PRO B 1 88 ? -12.516 2.518 7.555 1 87.75 88 PRO B N 1
ATOM 2024 C CA . PRO B 1 88 ? -13.344 1.78 8.508 1 87.75 88 PRO B CA 1
ATOM 2025 C C . PRO B 1 88 ? -13.039 0.284 8.523 1 87.75 88 PRO B C 1
ATOM 2027 O O . PRO B 1 88 ? -12.461 -0.241 7.574 1 87.75 88 PRO B O 1
ATOM 2030 N N . GLU B 1 89 ? -13.414 -0.387 9.594 1 90.12 89 GLU B N 1
ATOM 2031 C CA . GLU B 1 89 ? -13.234 -1.829 9.727 1 90.12 89 GLU B CA 1
ATOM 2032 C C . GLU B 1 89 ? -13.984 -2.582 8.625 1 90.12 89 GLU B C 1
ATOM 2034 O O . GLU B 1 89 ? -15.156 -2.311 8.367 1 90.12 89 GLU B O 1
ATOM 2039 N N . LYS B 1 90 ? -13.32 -3.389 7.988 1 91.25 90 LYS B N 1
ATOM 2040 C CA . LYS B 1 90 ? -13.891 -4.211 6.926 1 91.25 90 LYS B CA 1
ATOM 2041 C C . LYS B 1 90 ? -13.172 -5.555 6.824 1 91.25 90 LYS B C 1
ATOM 2043 O O . LYS B 1 90 ? -12.016 -5.676 7.215 1 91.25 90 LYS B O 1
ATOM 2048 N N . TYR B 1 91 ? -13.969 -6.559 6.375 1 95 91 TYR B N 1
ATOM 2049 C CA . TYR B 1 91 ? -13.453 -7.879 6.035 1 95 91 TYR B CA 1
ATOM 2050 C C . TYR B 1 91 ? -13.25 -8.008 4.531 1 95 91 TYR B C 1
ATOM 2052 O O . TYR B 1 91 ? -14.203 -7.918 3.758 1 95 91 TYR B O 1
ATOM 2060 N N . VAL B 1 92 ? -11.977 -8.164 4.156 1 96.44 92 VAL B N 1
ATOM 2061 C CA . VAL B 1 92 ? -11.68 -8.109 2.727 1 96.44 92 VAL B CA 1
ATOM 2062 C C . VAL B 1 92 ? -10.844 -9.32 2.318 1 96.44 92 VAL B C 1
ATOM 2064 O O . VAL B 1 92 ? -10.25 -9.977 3.168 1 96.44 92 VAL B O 1
ATOM 2067 N N . GLY B 1 93 ? -10.938 -9.609 1.023 1 97.94 93 GLY B N 1
ATOM 2068 C CA . GLY B 1 93 ? -9.977 -10.516 0.414 1 97.94 93 GLY B CA 1
ATOM 2069 C C . GLY B 1 93 ? -8.773 -9.797 -0.169 1 97.94 93 GLY B C 1
ATOM 2070 O O . GLY B 1 93 ? -8.859 -8.625 -0.542 1 97.94 93 GLY B O 1
ATOM 2071 N N . PHE B 1 94 ? -7.73 -10.508 -0.236 1 98.38 94 PHE B N 1
ATOM 2072 C CA . PHE B 1 94 ? -6.52 -9.945 -0.817 1 98.38 94 PHE B CA 1
ATOM 2073 C C . PHE B 1 94 ? -5.801 -10.977 -1.679 1 98.38 94 PHE B C 1
ATOM 2075 O O . PHE B 1 94 ? -5.531 -12.094 -1.228 1 98.38 94 PHE B O 1
ATOM 2082 N N . ILE B 1 95 ? -5.555 -10.602 -2.918 1 98.56 95 ILE B N 1
ATOM 2083 C CA . ILE B 1 95 ? -4.746 -11.438 -3.799 1 98.56 95 ILE B CA 1
ATOM 2084 C C . ILE B 1 95 ? -3.264 -11.242 -3.482 1 98.56 95 ILE B C 1
ATOM 2086 O O . ILE B 1 95 ? -2.742 -10.125 -3.607 1 98.56 95 ILE B O 1
ATOM 2090 N N . ASN B 1 96 ? -2.621 -12.281 -3.123 1 97.44 96 ASN B N 1
ATOM 2091 C CA . ASN B 1 96 ? -1.22 -12.211 -2.723 1 97.44 96 ASN B CA 1
ATOM 2092 C C . ASN B 1 96 ? -0.288 -12.273 -3.93 1 97.44 96 ASN B C 1
ATOM 2094 O O . ASN B 1 96 ? 0.691 -11.523 -4.004 1 97.44 96 ASN B O 1
ATOM 2098 N N . GLU B 1 97 ? -0.51 -13.156 -4.793 1 96.69 97 GLU B N 1
ATOM 2099 C CA . GLU B 1 97 ? 0.319 -13.383 -5.973 1 96.69 97 GLU B CA 1
ATOM 2100 C C . GLU B 1 97 ? -0.497 -14 -7.105 1 96.69 97 GLU B C 1
ATOM 2102 O O . GLU B 1 97 ? -1.42 -14.781 -6.863 1 96.69 97 GLU B O 1
ATOM 2107 N N . LEU B 1 98 ? -0.179 -13.648 -8.258 1 98.44 98 LEU B N 1
ATOM 2108 C CA . LEU B 1 98 ? -0.64 -14.234 -9.516 1 98.44 98 LEU B CA 1
ATOM 2109 C C . LEU B 1 98 ? 0.508 -14.359 -10.508 1 98.44 98 LEU B C 1
ATOM 2111 O O . LEU B 1 98 ? 1.233 -13.391 -10.75 1 98.44 98 LEU B O 1
ATOM 2115 N N . VAL B 1 99 ? 0.667 -15.523 -11.008 1 98.38 99 VAL B N 1
ATOM 2116 C CA . VAL B 1 99 ? 1.695 -15.703 -12.023 1 98.38 99 VAL B CA 1
ATOM 2117 C C . VAL B 1 99 ? 1.218 -16.719 -13.07 1 98.38 99 VAL B C 1
ATOM 2119 O O . VAL B 1 99 ? 0.581 -17.719 -12.734 1 98.38 99 VAL B O 1
ATOM 2122 N N . VAL B 1 100 ? 1.395 -16.438 -14.281 1 98.19 100 VAL B N 1
ATOM 2123 C CA . VAL B 1 100 ? 1.245 -17.328 -15.414 1 98.19 100 VAL B CA 1
ATOM 2124 C C . VAL B 1 100 ? 2.57 -17.438 -16.172 1 98.19 100 VAL B C 1
ATOM 2126 O O . VAL B 1 100 ? 3.217 -16.422 -16.438 1 98.19 100 VAL B O 1
ATOM 2129 N N . ALA B 1 101 ? 2.959 -18.656 -16.422 1 97.44 101 ALA B N 1
ATOM 2130 C CA . ALA B 1 101 ? 4.191 -18.844 -17.188 1 97.44 101 ALA B CA 1
ATOM 2131 C C . ALA B 1 101 ? 4.18 -18.031 -18.469 1 97.44 101 ALA B C 1
ATOM 2133 O O . ALA B 1 101 ? 3.158 -17.953 -19.156 1 97.44 101 ALA B O 1
ATOM 2134 N N . GLU B 1 102 ? 5.305 -17.469 -18.734 1 95.19 102 GLU B N 1
ATOM 2135 C CA . GLU B 1 102 ? 5.414 -16.594 -19.906 1 95.19 102 GLU B CA 1
ATOM 2136 C C . GLU B 1 102 ? 4.953 -17.328 -21.172 1 95.19 102 GLU B C 1
ATOM 2138 O O . GLU B 1 102 ? 4.258 -16.734 -22 1 95.19 102 GLU B O 1
ATOM 2143 N N . SER B 1 103 ? 5.227 -18.578 -21.312 1 93.88 103 SER B N 1
ATOM 2144 C CA . SER B 1 103 ? 4.922 -19.391 -22.484 1 93.88 103 SER B CA 1
ATOM 2145 C C . SER B 1 103 ? 3.424 -19.641 -22.609 1 93.88 103 SER B C 1
ATOM 2147 O O . SER B 1 103 ? 2.951 -20.094 -23.656 1 93.88 103 SER B O 1
ATOM 2149 N N . HIS B 1 104 ? 2.688 -19.328 -21.578 1 95.56 104 HIS B N 1
ATOM 2150 C CA . HIS B 1 104 ? 1.271 -19.688 -21.562 1 95.56 104 HIS B CA 1
ATOM 2151 C C . HIS B 1 104 ? 0.403 -18.453 -21.328 1 95.56 104 HIS B C 1
ATOM 2153 O O . HIS B 1 104 ? -0.744 -18.578 -20.891 1 95.56 104 HIS B O 1
ATOM 2159 N N . ARG B 1 105 ? 0.927 -17.297 -21.469 1 94.62 105 ARG B N 1
ATOM 2160 C CA . ARG B 1 105 ? 0.171 -16.062 -21.25 1 94.62 105 ARG B CA 1
ATOM 2161 C C . ARG B 1 105 ? -0.75 -15.766 -22.422 1 94.62 105 ARG B C 1
ATOM 2163 O O . ARG B 1 105 ? -0.578 -16.328 -23.516 1 94.62 105 ARG B O 1
ATOM 2170 N N . ASN B 1 106 ? -1.755 -15.039 -22.156 1 93.94 106 ASN B N 1
ATOM 2171 C CA . ASN B 1 106 ? -2.746 -14.609 -23.141 1 93.94 106 ASN B CA 1
ATOM 2172 C C . ASN B 1 106 ? -3.57 -15.781 -23.656 1 93.94 106 ASN B C 1
ATOM 2174 O O . ASN B 1 106 ? -3.967 -15.797 -24.828 1 93.94 106 ASN B O 1
ATOM 2178 N N . LEU B 1 107 ? -3.707 -16.75 -22.828 1 94.75 107 LEU B N 1
ATOM 2179 C CA . LEU B 1 107 ? -4.504 -17.922 -23.172 1 94.75 107 LEU B CA 1
ATOM 2180 C 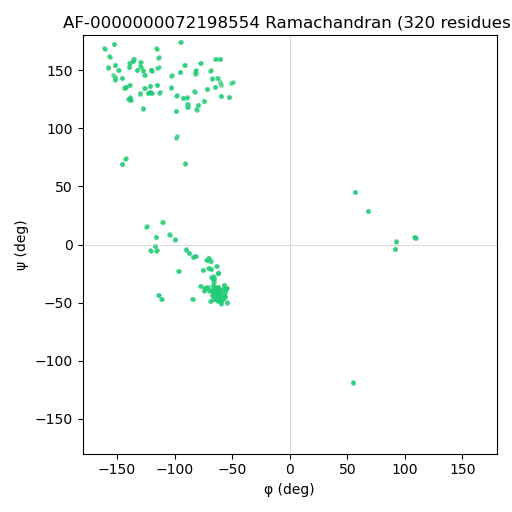C . LEU B 1 107 ? -5.711 -18.047 -22.25 1 94.75 107 LEU B C 1
ATOM 2182 O O . LEU B 1 107 ? -6.387 -19.078 -22.234 1 94.75 107 LEU B O 1
ATOM 2186 N N . GLY B 1 108 ? -5.918 -17.031 -21.406 1 96.38 108 GLY B N 1
ATOM 2187 C CA . GLY B 1 108 ? -7.078 -17.016 -20.531 1 96.38 108 GLY B CA 1
ATOM 2188 C C . GLY B 1 108 ? -6.809 -17.625 -19.172 1 96.38 108 GLY B C 1
ATOM 2189 O O . GLY B 1 108 ? -7.707 -17.703 -18.328 1 96.38 108 GLY B O 1
ATOM 2190 N N . ILE B 1 109 ? -5.617 -18.062 -18.875 1 97.75 109 ILE B N 1
ATOM 2191 C CA . ILE B 1 109 ? -5.262 -18.734 -17.641 1 97.75 109 ILE B CA 1
ATOM 2192 C C . ILE B 1 109 ? -5.41 -17.766 -16.469 1 97.75 109 ILE B C 1
ATOM 2194 O O . ILE B 1 109 ? -6.004 -18.109 -15.438 1 97.75 109 ILE B O 1
ATOM 2198 N N . GLY B 1 110 ? -4.887 -16.547 -16.609 1 98.06 110 GLY B N 1
ATOM 2199 C CA . GLY B 1 110 ? -4.996 -15.562 -15.555 1 98.06 110 GLY B CA 1
ATOM 2200 C C . GLY B 1 110 ? -6.434 -15.273 -15.164 1 98.06 110 GLY B C 1
ATOM 2201 O O . GLY B 1 110 ? -6.758 -15.219 -13.977 1 98.06 110 GLY B O 1
ATOM 2202 N N . LEU B 1 111 ? -7.242 -15.102 -16.156 1 97.69 111 LEU B N 1
ATOM 2203 C CA . LEU B 1 111 ? -8.656 -14.828 -15.922 1 97.69 111 LEU B CA 1
ATOM 2204 C C . LEU B 1 111 ? -9.32 -15.984 -15.18 1 97.69 111 LEU B C 1
ATOM 2206 O O . LEU B 1 111 ? -10.078 -15.766 -14.242 1 97.69 111 LEU B O 1
ATOM 2210 N N . SER B 1 112 ? -9.016 -17.156 -15.609 1 97.94 112 SER B N 1
ATOM 2211 C CA . SER B 1 112 ? -9.609 -18.344 -15 1 97.94 112 SER B CA 1
ATOM 2212 C C . SER B 1 112 ? -9.18 -18.484 -13.547 1 97.94 112 SER B C 1
ATOM 2214 O O . SER B 1 112 ? -9.984 -18.844 -12.688 1 97.94 112 SER B O 1
ATOM 2216 N N . LEU B 1 113 ? -7.891 -18.25 -13.273 1 98.56 113 LEU B N 1
ATOM 2217 C CA . LEU B 1 113 ? -7.379 -18.297 -11.906 1 98.56 113 LEU B CA 1
ATOM 2218 C C . LEU B 1 113 ? -8.055 -17.25 -11.039 1 98.56 113 LEU B C 1
ATOM 2220 O O . LEU B 1 113 ? -8.484 -17.547 -9.914 1 98.56 113 LEU B O 1
ATOM 2224 N N . MET B 1 114 ? -8.195 -16.062 -11.539 1 98.38 114 MET B N 1
ATOM 2225 C CA . MET B 1 114 ? -8.828 -14.977 -10.812 1 98.38 114 MET B CA 1
ATOM 2226 C C . MET B 1 114 ? -10.297 -15.297 -10.523 1 98.38 114 MET B C 1
ATOM 2228 O O . MET B 1 114 ? -10.773 -15.078 -9.406 1 98.38 114 MET B O 1
ATOM 2232 N N . ASP B 1 115 ? -11 -15.805 -11.5 1 97.44 115 ASP B N 1
ATOM 2233 C CA . ASP B 1 115 ? -12.391 -16.188 -11.289 1 97.44 115 ASP B CA 1
ATOM 2234 C C . ASP B 1 115 ? -12.531 -17.188 -10.148 1 97.44 115 ASP B C 1
ATOM 2236 O O . ASP B 1 115 ? -13.406 -17.047 -9.297 1 97.44 115 ASP B O 1
ATOM 2240 N N . ARG B 1 116 ? -11.648 -18.141 -10.195 1 97.88 116 ARG B N 1
ATOM 2241 C CA . ARG B 1 116 ? -11.695 -19.188 -9.18 1 97.88 116 ARG B CA 1
ATOM 2242 C C . ARG B 1 116 ? -11.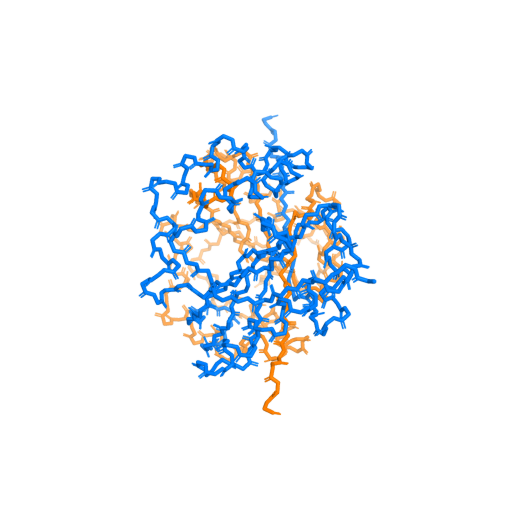43 -18.625 -7.793 1 97.88 116 ARG B C 1
ATOM 2244 O O . ARG B 1 116 ? -12.156 -18.938 -6.844 1 97.88 116 ARG B O 1
ATOM 2251 N N . ILE B 1 117 ? -10.422 -17.828 -7.664 1 98.06 117 ILE B N 1
ATOM 2252 C CA . ILE B 1 117 ? -10.031 -17.359 -6.34 1 98.06 117 ILE B CA 1
ATOM 2253 C C . ILE B 1 117 ? -11.039 -16.328 -5.836 1 98.06 117 ILE B C 1
ATOM 2255 O O . ILE B 1 117 ? -11.328 -16.281 -4.637 1 98.06 117 ILE B O 1
ATOM 2259 N N . GLU B 1 118 ? -11.547 -15.477 -6.707 1 97.81 118 GLU B N 1
ATOM 2260 C CA . GLU B 1 118 ? -12.586 -14.531 -6.293 1 97.81 118 GLU B CA 1
ATOM 2261 C C . GLU B 1 118 ? -13.805 -15.266 -5.738 1 97.81 118 GLU B C 1
ATOM 2263 O O . GLU B 1 118 ? -14.336 -14.898 -4.688 1 97.81 118 GLU B O 1
ATOM 2268 N N . SER B 1 119 ? -14.211 -16.281 -6.449 1 97 119 SER B N 1
ATOM 2269 C CA . SER B 1 119 ? -15.336 -17.094 -5.984 1 97 119 SER B CA 1
ATOM 2270 C C . SER B 1 119 ? -15.047 -17.703 -4.617 1 97 119 SER B C 1
ATOM 2272 O O . SER B 1 119 ? -15.898 -17.672 -3.729 1 97 119 SER B O 1
ATOM 2274 N N . ALA B 1 120 ? -13.883 -18.266 -4.457 1 96.94 120 ALA B N 1
ATOM 2275 C CA . ALA B 1 120 ? -13.5 -18.891 -3.201 1 96.94 120 ALA B CA 1
ATOM 2276 C C . ALA B 1 120 ? -13.492 -17.891 -2.057 1 96.94 120 ALA B C 1
ATOM 2278 O O . ALA B 1 120 ? -14.016 -18.156 -0.974 1 96.94 120 ALA B O 1
ATOM 2279 N N . LEU B 1 121 ? -12.906 -16.719 -2.273 1 97 121 LEU B N 1
ATOM 2280 C CA . LEU B 1 121 ? -12.828 -15.695 -1.237 1 97 121 LEU B CA 1
ATOM 2281 C C . LEU B 1 121 ? -14.211 -15.148 -0.907 1 97 121 LEU B C 1
ATOM 2283 O O . LEU B 1 121 ? -14.516 -14.875 0.257 1 97 121 LEU B O 1
ATOM 2287 N N . CYS B 1 122 ? -15.047 -14.969 -1.907 1 95.75 122 CYS B N 1
ATOM 2288 C CA . CYS B 1 122 ? -16.406 -14.5 -1.694 1 95.75 122 CYS B CA 1
ATOM 2289 C C . CYS B 1 122 ? -17.188 -15.469 -0.815 1 95.75 122 CYS B C 1
ATOM 2291 O O . CYS B 1 122 ? -18 -15.047 0.017 1 95.75 122 CYS B O 1
ATOM 2293 N N . SER B 1 123 ? -16.938 -16.703 -1.049 1 95.94 123 SER B N 1
ATOM 2294 C CA . SER B 1 123 ? -17.625 -17.734 -0.26 1 95.94 123 SER B CA 1
ATOM 2295 C C . SER B 1 123 ? -17.234 -17.641 1.213 1 95.94 123 SER B C 1
ATOM 2297 O O . SER B 1 123 ? -17.938 -18.188 2.074 1 95.94 123 SER B O 1
ATOM 2299 N N . LEU B 1 124 ? -16.156 -16.984 1.511 1 94.69 124 LEU B N 1
ATOM 2300 C CA . LEU B 1 124 ? -15.719 -16.797 2.889 1 94.69 124 LEU B CA 1
ATOM 2301 C C . LEU B 1 124 ? -16.297 -15.516 3.482 1 94.69 124 LEU B C 1
ATOM 2303 O O . LEU B 1 124 ? -15.969 -15.141 4.609 1 94.69 124 LEU B O 1
ATOM 2307 N N . GLY B 1 125 ? -17.031 -14.719 2.703 1 94 125 GLY B N 1
ATOM 2308 C CA . GLY B 1 125 ? -17.812 -13.609 3.25 1 94 125 GLY B CA 1
ATOM 2309 C C . GLY B 1 125 ? -17.234 -12.25 2.906 1 94 125 GLY B C 1
ATOM 2310 O O . GLY B 1 125 ? -17.672 -11.234 3.441 1 94 125 GLY B O 1
ATOM 2311 N N . VAL B 1 126 ? -16.234 -12.219 2.088 1 94.88 126 VAL B N 1
ATOM 2312 C CA . VAL B 1 126 ? -15.664 -10.914 1.744 1 94.88 126 VAL B CA 1
ATOM 2313 C C . VAL B 1 126 ? -16.5 -10.266 0.647 1 94.88 126 VAL B C 1
ATOM 2315 O O . VAL B 1 126 ? -17.047 -10.953 -0.223 1 94.88 126 VAL B O 1
ATOM 2318 N N . GLU B 1 127 ? -16.594 -8.945 0.681 1 91.25 127 GLU B N 1
ATOM 2319 C CA . GLU B 1 127 ? -17.328 -8.203 -0.332 1 91.25 127 GLU B CA 1
ATOM 2320 C C . GLU B 1 127 ? -16.406 -7.309 -1.151 1 91.25 127 GLU B C 1
ATOM 2322 O O . GLU B 1 127 ? -16.859 -6.641 -2.09 1 91.25 127 GLU B O 1
ATOM 2327 N N . GLU B 1 128 ? -15.188 -7.246 -0.807 1 96.5 128 GLU B N 1
ATOM 2328 C CA . GLU B 1 128 ? -14.156 -6.48 -1.503 1 96.5 128 GLU B CA 1
ATOM 2329 C C . GLU B 1 128 ? -12.844 -7.254 -1.57 1 96.5 128 GLU B C 1
ATOM 2331 O O . GLU B 1 128 ? -12.469 -7.93 -0.611 1 96.5 128 GLU B O 1
ATOM 2336 N N . ILE B 1 129 ? -12.242 -7.203 -2.682 1 98.31 129 ILE B N 1
ATOM 2337 C CA . ILE B 1 129 ? -10.945 -7.848 -2.867 1 98.31 129 ILE B CA 1
ATOM 2338 C C . ILE B 1 129 ? -9.922 -6.816 -3.336 1 98.31 129 ILE B C 1
ATOM 2340 O O . ILE B 1 129 ? -10.211 -5.992 -4.207 1 98.31 129 ILE B O 1
ATOM 2344 N N . GLY B 1 130 ? -8.812 -6.836 -2.643 1 98 130 GLY B N 1
ATOM 2345 C CA . GLY B 1 130 ? -7.723 -5.949 -3.02 1 98 130 GLY B CA 1
ATOM 2346 C C . GLY B 1 130 ? -6.48 -6.691 -3.479 1 98 130 GLY B C 1
ATOM 2347 O O . GLY B 1 130 ? -6.395 -7.91 -3.336 1 98 130 GLY B O 1
ATOM 2348 N N . LEU B 1 131 ? -5.539 -5.957 -4.047 1 98.5 131 LEU B N 1
ATOM 2349 C CA . LEU B 1 131 ? -4.215 -6.426 -4.434 1 98.5 131 LEU B CA 1
ATOM 2350 C C . LEU B 1 131 ? -3.254 -5.258 -4.617 1 98.5 131 LEU B C 1
ATOM 2352 O O . LEU B 1 131 ? -3.666 -4.094 -4.562 1 98.5 131 LEU B O 1
ATOM 2356 N N . SER B 1 132 ? -2.016 -5.578 -4.738 1 98.06 132 SER B N 1
ATOM 2357 C CA . SER B 1 132 ? -0.967 -4.617 -5.062 1 98.06 132 SER B CA 1
ATOM 2358 C C . SER B 1 132 ? -0.231 -5.008 -6.336 1 98.06 132 SER B C 1
ATOM 2360 O O . SER B 1 132 ? 0.068 -6.188 -6.551 1 98.06 132 SER B O 1
ATOM 2362 N N . VAL B 1 133 ? 0.015 -4.051 -7.18 1 98.25 133 VAL B N 1
ATOM 2363 C CA . VAL B 1 133 ? 0.707 -4.312 -8.438 1 98.25 133 VAL B CA 1
ATOM 2364 C C . VAL B 1 133 ? 1.915 -3.385 -8.562 1 98.25 133 VAL B C 1
ATOM 2366 O O . VAL B 1 133 ? 1.84 -2.205 -8.211 1 98.25 133 VAL B O 1
ATOM 2369 N N . GLY B 1 134 ? 3.064 -3.955 -8.977 1 97.62 134 GLY B N 1
ATOM 2370 C CA . GLY B 1 134 ? 4.238 -3.129 -9.203 1 97.62 134 GLY B CA 1
ATOM 2371 C C . GLY B 1 134 ? 4.051 -2.111 -10.305 1 97.62 134 GLY B C 1
ATOM 2372 O O . GLY B 1 134 ? 3.42 -2.404 -11.328 1 97.62 134 GLY B O 1
ATOM 2373 N N . SER B 1 135 ? 4.633 -0.941 -10.109 1 97.19 135 SER B N 1
ATOM 2374 C CA . SER B 1 135 ? 4.477 0.129 -11.086 1 97.19 135 SER B CA 1
ATOM 2375 C C . SER B 1 135 ? 5.059 -0.269 -12.438 1 97.19 135 SER B C 1
ATOM 2377 O O . SER B 1 135 ? 4.625 0.228 -13.477 1 97.19 135 SER B O 1
ATOM 2379 N N . PHE B 1 136 ? 5.98 -1.159 -12.531 1 96.56 136 PHE B N 1
ATOM 2380 C CA . PHE B 1 136 ? 6.621 -1.629 -13.758 1 96.56 136 PHE B CA 1
ATOM 2381 C C . PHE B 1 136 ? 5.691 -2.557 -14.531 1 96.56 136 PHE B C 1
ATOM 2383 O O . PHE B 1 136 ? 5.898 -2.799 -15.727 1 96.56 136 PHE B O 1
ATOM 2390 N N . ASN B 1 137 ? 4.781 -3.104 -13.891 1 96.94 137 ASN B N 1
ATOM 2391 C CA . ASN B 1 137 ? 3.947 -4.164 -14.445 1 96.94 137 ASN B CA 1
ATOM 2392 C C . ASN B 1 137 ? 2.693 -3.6 -15.109 1 96.94 137 ASN B C 1
ATOM 2394 O O . ASN B 1 137 ? 1.576 -3.881 -14.664 1 96.94 137 ASN B O 1
ATOM 2398 N N . HIS B 1 138 ? 2.852 -2.951 -16.172 1 97.25 138 HIS B N 1
ATOM 2399 C CA . HIS B 1 138 ? 1.753 -2.289 -16.875 1 97.25 138 HIS B CA 1
ATOM 2400 C C . HIS B 1 138 ? 0.736 -3.303 -17.391 1 97.25 138 HIS B C 1
ATOM 2402 O O . HIS B 1 138 ? -0.471 -3.055 -17.344 1 97.25 138 HIS B O 1
ATOM 2408 N N . GLU B 1 139 ? 1.231 -4.398 -17.828 1 96.25 139 GLU B N 1
ATOM 2409 C CA . GLU B 1 139 ? 0.342 -5.449 -18.312 1 96.25 139 GLU B CA 1
ATOM 2410 C C . GLU B 1 139 ? -0.537 -5.992 -17.188 1 96.25 139 GLU B C 1
ATOM 2412 O O . GLU B 1 139 ? -1.729 -6.234 -17.391 1 96.25 139 GLU B O 1
ATOM 2417 N N . GLY B 1 140 ? 0.094 -6.223 -16 1 97.44 140 GLY B N 1
ATOM 2418 C CA . GLY B 1 140 ? -0.677 -6.664 -14.852 1 97.44 140 GLY B CA 1
ATOM 2419 C C . GLY B 1 140 ? -1.745 -5.672 -14.438 1 97.44 140 GLY B C 1
ATOM 2420 O O . GLY B 1 140 ? -2.881 -6.059 -14.156 1 97.44 140 GLY B O 1
ATOM 2421 N N . GLU B 1 141 ? -1.374 -4.402 -14.383 1 98.25 141 GLU B N 1
ATOM 2422 C CA . GLU B 1 141 ? -2.336 -3.367 -14.016 1 98.25 141 GLU B CA 1
ATOM 2423 C C . GLU B 1 141 ? -3.518 -3.348 -14.984 1 98.25 141 GLU B C 1
ATOM 2425 O O . GLU B 1 141 ? -4.672 -3.277 -14.562 1 98.25 141 GLU B O 1
ATOM 2430 N N . ASP B 1 142 ? -3.24 -3.363 -16.328 1 98.06 142 ASP B N 1
ATOM 2431 C CA . ASP B 1 142 ? -4.285 -3.387 -17.344 1 98.06 142 ASP B CA 1
ATOM 2432 C C . ASP B 1 142 ? -5.191 -4.605 -17.172 1 98.06 142 ASP B C 1
ATOM 2434 O O . ASP B 1 142 ? -6.41 -4.504 -17.312 1 98.06 142 ASP B O 1
ATOM 2438 N N . PHE B 1 143 ? -4.566 -5.73 -16.953 1 98.38 143 PHE B N 1
ATOM 2439 C CA . PHE B 1 143 ? -5.293 -6.973 -16.719 1 98.38 143 PHE B CA 1
ATOM 2440 C C . PHE B 1 143 ? -6.289 -6.812 -15.578 1 98.38 143 PHE B C 1
ATOM 2442 O O . PHE B 1 143 ? -7.469 -7.137 -15.727 1 98.38 143 PHE B O 1
ATOM 2449 N N . TYR B 1 144 ? -5.844 -6.285 -14.438 1 98.56 144 TYR B N 1
ATOM 2450 C CA . TYR B 1 144 ? -6.699 -6.129 -13.266 1 98.56 144 TYR B CA 1
ATOM 2451 C C . TYR B 1 144 ? -7.789 -5.094 -13.523 1 98.56 144 TYR B C 1
ATOM 2453 O O . TYR B 1 144 ? -8.922 -5.246 -13.062 1 98.56 144 TYR B O 1
ATOM 2461 N N . HIS B 1 145 ? -7.406 -4.016 -14.227 1 98.38 145 HIS B N 1
ATOM 2462 C CA . HIS B 1 145 ? -8.406 -3.02 -14.594 1 98.38 145 HIS B CA 1
ATOM 2463 C C . HIS B 1 145 ? -9.539 -3.646 -15.398 1 98.38 145 HIS B C 1
ATOM 2465 O O . HIS B 1 145 ? -10.711 -3.363 -15.141 1 98.38 145 HIS B O 1
ATOM 2471 N N . LYS B 1 146 ? -9.203 -4.48 -16.344 1 97.69 146 LYS B N 1
ATOM 2472 C CA . LYS B 1 146 ? -10.195 -5.152 -17.172 1 97.69 146 LYS B CA 1
ATOM 2473 C C . LYS B 1 146 ? -11.094 -6.055 -16.328 1 97.69 146 LYS B C 1
ATOM 2475 O O . LYS B 1 146 ? -12.25 -6.293 -16.688 1 97.69 146 LYS B O 1
ATOM 2480 N N . MET B 1 147 ? -10.617 -6.477 -15.234 1 97.56 147 MET B N 1
ATOM 2481 C CA . MET B 1 147 ? -11.367 -7.371 -14.359 1 97.56 147 MET B CA 1
ATOM 2482 C C . MET B 1 147 ? -12.242 -6.574 -13.391 1 97.56 147 MET B C 1
ATOM 2484 O O . MET B 1 147 ? -12.953 -7.156 -12.57 1 97.56 147 MET B O 1
ATOM 2488 N N . GLY B 1 148 ? -12.102 -5.285 -13.375 1 97.75 148 GLY B N 1
ATOM 2489 C CA . GLY B 1 148 ? -12.969 -4.453 -12.555 1 97.75 148 GLY B CA 1
ATOM 2490 C C . GLY B 1 148 ? -12.273 -3.859 -11.352 1 97.75 148 GLY B C 1
ATOM 2491 O O . GLY B 1 148 ? -12.898 -3.195 -10.523 1 97.75 148 GLY B O 1
ATOM 2492 N N . TYR B 1 149 ? -10.945 -4.047 -11.25 1 98.5 149 TYR B N 1
ATOM 2493 C CA . TYR B 1 149 ? -10.188 -3.408 -10.18 1 98.5 149 TYR B CA 1
ATOM 2494 C C . TYR B 1 149 ? -9.844 -1.968 -10.539 1 98.5 149 TYR B C 1
ATOM 2496 O O . TYR B 1 149 ? -9.648 -1.642 -11.711 1 98.5 149 TYR B O 1
ATOM 2504 N N . ARG B 1 150 ? -9.75 -1.155 -9.516 1 98 150 ARG B N 1
ATOM 2505 C CA . ARG B 1 150 ? -9.328 0.228 -9.719 1 98 150 ARG B CA 1
ATOM 2506 C C . ARG B 1 150 ? -8.25 0.625 -8.719 1 98 150 ARG B C 1
ATOM 2508 O O . ARG B 1 150 ? -8.258 0.154 -7.574 1 98 150 ARG B O 1
ATOM 2515 N N . VAL B 1 151 ? -7.418 1.486 -9.078 1 98.38 151 VAL B N 1
ATOM 2516 C CA . VAL B 1 151 ? -6.371 1.972 -8.188 1 98.38 151 VAL B CA 1
ATOM 2517 C C . VAL B 1 151 ? -6.98 2.855 -7.102 1 98.38 151 VAL B C 1
ATOM 2519 O O . VAL B 1 151 ? -7.781 3.746 -7.395 1 98.38 151 VAL B O 1
ATOM 2522 N N . ILE B 1 152 ? -6.59 2.629 -5.883 1 97.44 152 ILE B N 1
ATOM 2523 C CA . ILE B 1 152 ? -7.102 3.443 -4.785 1 97.44 152 ILE B CA 1
ATOM 2524 C C . ILE B 1 152 ? -5.977 4.309 -4.223 1 97.44 152 ILE B C 1
ATOM 2526 O O . ILE B 1 152 ? -6.168 5.504 -3.984 1 97.44 152 ILE B O 1
ATOM 2530 N N . THR B 1 153 ? -4.836 3.699 -3.996 1 98.06 153 THR B N 1
ATOM 2531 C CA . THR B 1 153 ? -3.67 4.441 -3.527 1 98.06 153 THR B CA 1
ATOM 2532 C C . THR B 1 153 ? -2.416 4.016 -4.285 1 98.06 153 THR B C 1
ATOM 2534 O O . THR B 1 153 ? -2.395 2.957 -4.914 1 98.06 153 THR B O 1
ATOM 2537 N N . LYS B 1 154 ? -1.436 4.895 -4.273 1 98.62 154 LYS B N 1
ATOM 2538 C CA . LYS B 1 154 ? -0.111 4.625 -4.824 1 98.62 154 LYS B CA 1
ATOM 2539 C C . LYS B 1 154 ? 0.971 4.789 -3.762 1 98.62 154 LYS B C 1
ATOM 2541 O O . LYS B 1 154 ? 0.954 5.758 -2.996 1 98.62 154 LYS B O 1
ATOM 2546 N N . SER B 1 155 ? 1.826 3.795 -3.686 1 98.31 155 SER B N 1
ATOM 2547 C CA . SER B 1 155 ? 2.986 3.881 -2.805 1 98.31 155 SER B CA 1
ATOM 2548 C C . SER B 1 155 ? 4.18 4.504 -3.521 1 98.31 155 SER B C 1
ATOM 2550 O O . SER B 1 155 ? 4.57 4.047 -4.598 1 98.31 155 SER B O 1
ATOM 2552 N N . MET B 1 156 ? 4.773 5.566 -2.953 1 98.56 156 MET B N 1
ATOM 2553 C CA . MET B 1 156 ? 5.902 6.273 -3.547 1 98.56 156 MET B CA 1
ATOM 2554 C C . MET B 1 156 ? 7.117 6.238 -2.623 1 98.56 156 MET B C 1
ATOM 2556 O O . MET B 1 156 ? 6.969 6.203 -1.4 1 98.56 156 MET B O 1
ATOM 2560 N N . ILE B 1 157 ? 8.305 6.262 -3.258 1 97.81 157 ILE B N 1
ATOM 2561 C CA . ILE B 1 157 ? 9.523 6.234 -2.461 1 97.81 157 ILE B CA 1
ATOM 2562 C C . ILE B 1 157 ? 10.555 7.195 -3.055 1 97.81 157 ILE B C 1
ATOM 2564 O O . ILE B 1 157 ? 10.492 7.52 -4.242 1 97.81 157 ILE B O 1
ATOM 2568 N N . LYS B 1 158 ? 11.406 7.688 -2.271 1 97.75 158 LYS B N 1
ATOM 2569 C CA . LYS B 1 158 ? 12.547 8.523 -2.623 1 97.75 158 LYS B CA 1
ATOM 2570 C C . LYS B 1 158 ? 13.789 8.117 -1.831 1 97.75 158 LYS B C 1
ATOM 2572 O O . LYS B 1 158 ? 13.742 8 -0.604 1 97.75 158 LYS B O 1
ATOM 2577 N N . ARG B 1 159 ? 14.859 7.805 -2.459 1 94.31 159 ARG B N 1
ATOM 2578 C CA . ARG B 1 159 ? 16.141 7.598 -1.796 1 94.31 159 ARG B CA 1
ATOM 2579 C C . ARG B 1 159 ? 16.75 8.93 -1.371 1 94.31 159 ARG B C 1
ATOM 2581 O O . ARG B 1 159 ? 16.828 9.867 -2.164 1 94.31 159 ARG B O 1
ATOM 2588 N N . ILE B 1 160 ? 17 8.961 -0.094 1 87.25 160 ILE B N 1
ATOM 2589 C CA . ILE B 1 160 ? 17.578 10.211 0.392 1 87.25 160 ILE B CA 1
ATOM 2590 C C . ILE B 1 160 ? 19.094 10.062 0.504 1 87.25 160 ILE B C 1
ATOM 2592 O O . ILE B 1 160 ? 19.594 9.023 0.951 1 87.25 160 ILE B O 1
ATOM 2596 N N . LYS B 1 161 ? 19.781 10.453 -0.567 1 68.19 161 LYS B N 1
ATOM 2597 C CA . LYS B 1 161 ? 21.25 10.43 -0.571 1 68.19 161 LYS B CA 1
ATOM 2598 C C . LYS B 1 161 ? 21.812 11.32 0.533 1 68.19 161 LYS B C 1
ATOM 2600 O O . LYS B 1 161 ? 21.219 12.336 0.889 1 68.19 161 LYS B O 1
ATOM 2605 N N . ASP B 1 162 ? 22.875 10.867 1.29 1 53.69 162 ASP B N 1
ATOM 2606 C CA . ASP B 1 162 ? 23.75 11.766 2.035 1 53.69 162 ASP B CA 1
ATOM 2607 C C . ASP B 1 162 ? 24.219 12.938 1.164 1 53.69 162 ASP B C 1
ATOM 2609 O O . ASP B 1 162 ? 24.328 12.797 -0.056 1 53.69 162 ASP B O 1
#

InterPro domains:
  IPR000182 GNAT domain [PF00583] (35-149)
  IPR000182 GNAT domain [PS51186] (4-162)
  IPR016181 Acyl-CoA N-acyltransferase [SSF55729] (1-156)
  IPR050832 Bacterial Acetyltransferase [PTHR43877] (1-155)

Sequence (324 aa):
MQQFHIRRLREEDIPLLKLLLVELDTSHYQAEPDFYRSPQEMAEIRDSRNIFEKYFDGSITAFIACSNRNIVGFISGTTREVNSIISPEKYVGFINELVVAESHRNLGIGLSLMDRIESALCSLGVEEIGLSVGSFNHEGEDFYHKMGYRVITKSMIKRIKDMQQFHIRRLREEDIPLLKLLLVELDTSHYQAEPDFYRSPQEMAEIRDSRNIFEKYFDGSITAFIACSNRNIVGFISGTTREVNSIISPEKYVGFINELVVAESHRNLGIGLSLMDRIESALCSLGVEEIGLSVGSFNHEGEDFYHKMGYRVITKSMIKRIKD